Protein AF-A0A6I9WVF5-F1 (afdb_monomer_lite)

Sequence (235 aa):
MEGPARKIARKETPALPKNNDASQSCENTLDSNWTYLTYDILRIIFQYLNVRDLTNAAMVCRSWLEAANNEKSTRGPCCFIQTSIANKAQLLDLNFIRDMRVKPSAGFFFLSRDTPCNIRDLLQPCLPKHCEVIMLFTTGIIMDNREIEQETFYNMVCAFLPQIPNVRIQTFKVAKYNLTLIRQISEELIRTFTDFQTSISCHETSTCFMLLCNYKGYTEAKFLASSLATDLKIR

Radius of gyration: 29.07 Å; chains: 1; bounding box: 55×40×95 Å

Organism: NCBI:txid144034

pLDDT: mean 77.42, std 17.82, range [34.84, 96.62]

Structure (mmCIF, N/CA/C/O backbone):
data_AF-A0A6I9WVF5-F1
#
_entry.id   AF-A0A6I9WVF5-F1
#
loop_
_atom_site.group_PDB
_atom_site.id
_atom_site.type_symbol
_atom_site.label_atom_id
_atom_site.label_alt_id
_atom_site.label_comp_id
_atom_site.label_asym_id
_atom_site.label_entity_id
_atom_site.label_seq_id
_atom_site.pdbx_PDB_ins_code
_atom_site.Cartn_x
_atom_site.Cartn_y
_atom_site.Cartn_z
_atom_site.occupancy
_atom_site.B_iso_or_equiv
_atom_site.auth_seq_id
_atom_site.auth_comp_id
_atom_site.auth_asym_id
_atom_site.auth_atom_id
_atom_site.pdbx_PDB_model_num
ATOM 1 N N . MET A 1 1 ? -31.894 -26.313 -46.596 1.00 40.00 1 MET A N 1
ATOM 2 C CA . MET A 1 1 ? -31.249 -26.720 -47.863 1.00 40.00 1 MET A CA 1
ATOM 3 C C . MET A 1 1 ? -31.172 -25.494 -48.752 1.00 40.00 1 MET A C 1
ATOM 5 O O . MET A 1 1 ? -32.055 -24.662 -48.613 1.00 40.00 1 MET A O 1
ATOM 9 N N . GLU A 1 2 ? -30.140 -25.432 -49.607 1.00 39.00 2 GLU A N 1
ATOM 10 C CA . GLU A 1 2 ? -29.740 -24.306 -50.487 1.00 39.00 2 GLU A CA 1
ATOM 11 C C . GLU A 1 2 ? -29.123 -23.127 -49.710 1.00 39.00 2 GLU A C 1
ATOM 13 O O . GLU A 1 2 ? -29.750 -22.582 -48.818 1.00 39.00 2 GLU A O 1
ATOM 18 N N . GLY A 1 3 ? -27.890 -22.654 -49.899 1.00 38.72 3 GLY A N 1
ATOM 19 C CA . GLY A 1 3 ? -26.792 -22.857 -50.853 1.00 38.72 3 GLY A CA 1
ATOM 20 C C . GLY A 1 3 ? -25.940 -21.559 -50.815 1.00 38.72 3 GLY A C 1
ATOM 21 O O . GLY A 1 3 ? -26.514 -20.493 -50.602 1.00 38.72 3 GLY A O 1
ATOM 22 N N . PRO A 1 4 ? -24.595 -21.578 -50.937 1.00 43.66 4 PRO A N 1
ATOM 23 C CA . PRO A 1 4 ? -23.753 -20.434 -50.559 1.00 43.66 4 PRO A CA 1
ATOM 24 C C . PRO A 1 4 ? -23.560 -19.408 -51.693 1.00 43.66 4 PRO A C 1
ATOM 26 O O . PRO A 1 4 ? -23.274 -19.767 -52.837 1.00 43.66 4 PRO A O 1
ATOM 29 N N . ALA A 1 5 ? -23.620 -18.111 -51.373 1.00 40.03 5 ALA A N 1
ATOM 30 C CA . ALA A 1 5 ? -23.381 -17.028 -52.331 1.00 40.03 5 ALA A CA 1
ATOM 31 C C . ALA A 1 5 ? -21.900 -16.580 -52.371 1.00 40.03 5 ALA A C 1
ATOM 33 O O . ALA A 1 5 ? -21.432 -15.787 -51.563 1.00 40.03 5 ALA A O 1
ATOM 34 N N . ARG A 1 6 ? -21.192 -17.168 -53.343 1.00 43.81 6 ARG A N 1
ATOM 35 C CA . ARG A 1 6 ? -20.112 -16.676 -54.235 1.00 43.81 6 ARG A CA 1
ATOM 36 C C . ARG A 1 6 ? -19.128 -15.573 -53.781 1.00 43.81 6 ARG A C 1
ATOM 38 O O . ARG A 1 6 ? -19.474 -14.416 -53.575 1.00 43.81 6 ARG A O 1
ATOM 45 N N . LYS A 1 7 ? -17.841 -15.946 -53.868 1.00 44.22 7 LYS A N 1
ATOM 46 C CA . LYS A 1 7 ? -16.639 -15.094 -53.933 1.00 44.22 7 LYS A CA 1
ATOM 47 C C . LYS A 1 7 ? -16.682 -14.150 -55.146 1.00 44.22 7 LYS A C 1
ATOM 49 O O . LYS A 1 7 ? -16.927 -14.603 -56.262 1.00 44.22 7 LYS A O 1
ATOM 54 N N . ILE A 1 8 ? -16.351 -12.874 -54.942 1.00 45.66 8 ILE A N 1
ATOM 55 C CA . ILE A 1 8 ? -16.083 -11.918 -56.024 1.00 45.66 8 ILE A CA 1
ATOM 56 C C . ILE A 1 8 ? -14.581 -11.934 -56.314 1.00 45.66 8 ILE A C 1
ATOM 58 O O . ILE A 1 8 ? -13.778 -11.423 -55.538 1.00 45.66 8 ILE A O 1
ATOM 62 N N . ALA A 1 9 ? -14.216 -12.539 -57.443 1.00 39.72 9 ALA A N 1
ATOM 63 C CA . ALA A 1 9 ? -12.923 -12.355 -58.087 1.00 39.72 9 ALA A CA 1
ATOM 64 C C . ALA A 1 9 ? -12.941 -11.022 -58.850 1.00 39.72 9 ALA A C 1
ATOM 66 O O . ALA A 1 9 ? -13.879 -10.757 -59.606 1.00 39.72 9 ALA A O 1
ATOM 67 N N . ARG A 1 10 ? -11.917 -10.180 -58.672 1.00 42.62 10 ARG A N 1
ATOM 68 C CA . ARG A 1 10 ? -11.740 -8.967 -59.477 1.00 42.62 10 ARG A CA 1
ATOM 69 C C .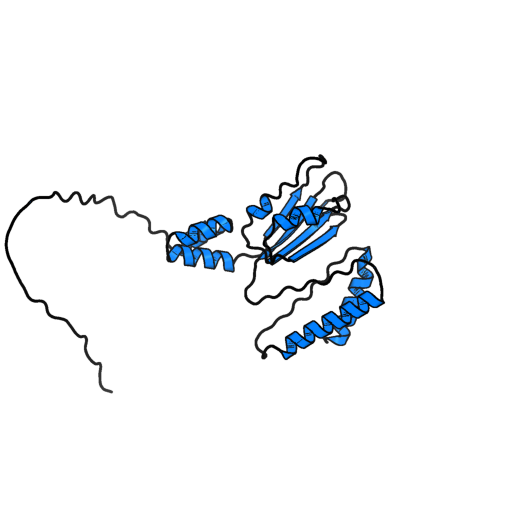 ARG A 1 10 ? -10.621 -9.193 -60.495 1.00 42.62 10 ARG A C 1
ATOM 71 O O . ARG A 1 10 ? -9.501 -9.518 -60.126 1.00 42.62 10 ARG A O 1
ATOM 78 N N . LYS A 1 11 ? -11.024 -9.048 -61.760 1.00 40.72 11 LYS A N 1
ATOM 79 C CA . LYS A 1 11 ? -10.290 -9.130 -63.031 1.00 40.72 11 LYS A CA 1
ATOM 80 C C . LYS A 1 11 ? -8.832 -8.656 -62.996 1.00 40.72 11 LYS A C 1
ATOM 82 O O . LYS A 1 11 ? -8.563 -7.509 -62.652 1.00 40.72 11 LYS A O 1
ATOM 87 N N . GLU A 1 12 ? -7.963 -9.499 -63.546 1.00 38.53 12 GLU A N 1
ATOM 88 C CA . GLU A 1 12 ? -6.751 -9.093 -64.257 1.00 38.53 12 GLU A CA 1
ATOM 89 C C . GLU A 1 12 ? -7.106 -8.364 -65.564 1.00 38.53 12 GLU A C 1
ATOM 91 O O . GLU A 1 12 ? -8.130 -8.637 -66.196 1.00 38.53 12 GLU A O 1
ATOM 96 N N . THR A 1 13 ? -6.238 -7.450 -66.000 1.00 41.47 13 THR A N 1
ATOM 97 C CA . THR A 1 13 ? -6.094 -7.073 -67.417 1.00 41.47 13 THR A CA 1
ATOM 98 C C . THR A 1 13 ? -4.591 -7.001 -67.742 1.00 41.47 13 THR A C 1
ATOM 100 O O . THR A 1 13 ? -3.854 -6.489 -66.896 1.00 41.47 13 THR A O 1
ATOM 103 N N . PRO A 1 14 ? -4.105 -7.512 -68.894 1.00 38.34 14 PRO A N 1
ATOM 104 C CA . PRO A 1 14 ? -2.677 -7.770 -69.125 1.00 38.34 14 PRO A CA 1
ATOM 105 C C . PRO A 1 14 ? -1.946 -6.723 -70.001 1.00 38.34 14 PRO A C 1
ATOM 107 O O . PRO A 1 14 ? -2.537 -6.180 -70.928 1.00 38.34 14 PRO A O 1
ATOM 110 N N . ALA A 1 15 ? -0.629 -6.601 -69.733 1.00 35.75 15 ALA A N 1
ATOM 111 C CA . ALA A 1 15 ? 0.540 -6.410 -70.635 1.00 35.75 15 ALA A CA 1
ATOM 112 C C . ALA A 1 15 ? 0.685 -5.106 -71.480 1.00 35.75 15 ALA A C 1
ATOM 114 O O . ALA A 1 15 ? -0.131 -4.853 -72.355 1.00 35.75 15 ALA A O 1
ATOM 115 N N . LEU A 1 16 ? 1.676 -4.215 -71.218 1.00 38.88 16 LEU A N 1
ATOM 116 C CA . LEU A 1 16 ? 3.145 -4.180 -71.567 1.00 38.88 16 LEU A CA 1
ATOM 117 C C . LEU A 1 16 ? 3.410 -3.282 -72.826 1.00 38.88 16 LEU A C 1
ATOM 119 O O . LEU A 1 16 ? 2.448 -3.097 -73.566 1.00 38.88 16 LEU A O 1
ATOM 123 N N . PRO A 1 17 ? 4.637 -2.785 -73.191 1.00 51.00 17 PRO A N 1
ATOM 124 C CA . PRO A 1 17 ? 5.974 -2.882 -72.549 1.00 51.00 17 PRO A CA 1
ATOM 125 C C . PRO A 1 17 ? 6.989 -1.687 -72.714 1.00 51.00 17 PRO A C 1
ATOM 127 O O . PRO A 1 17 ? 6.732 -0.737 -73.446 1.00 51.00 17 PRO A O 1
ATOM 130 N N . LYS A 1 18 ? 8.216 -1.900 -72.167 1.00 34.84 18 LYS A N 1
ATOM 131 C CA . LYS A 1 18 ? 9.572 -1.326 -72.475 1.00 34.84 18 LYS A CA 1
ATOM 132 C C . LYS A 1 18 ? 9.951 0.011 -71.798 1.00 34.84 18 LYS A C 1
ATOM 134 O O . LYS A 1 18 ? 9.151 0.927 -71.792 1.00 34.84 18 LYS A O 1
ATOM 139 N N . ASN A 1 19 ? 11.160 0.247 -71.269 1.00 35.12 19 ASN A N 1
ATOM 140 C CA . ASN A 1 19 ? 12.443 -0.476 -71.231 1.00 35.12 19 ASN A CA 1
ATOM 141 C C . ASN A 1 19 ? 13.362 0.162 -70.156 1.00 35.12 19 ASN A C 1
ATOM 143 O O . ASN A 1 19 ? 13.236 1.353 -69.901 1.00 35.12 19 ASN A O 1
ATOM 147 N N . ASN A 1 20 ? 14.310 -0.642 -69.657 1.00 35.00 20 ASN A N 1
ATOM 148 C CA . ASN A 1 20 ? 15.662 -0.320 -69.161 1.00 35.00 20 ASN A CA 1
ATOM 149 C C . ASN A 1 20 ? 15.857 0.825 -68.147 1.00 35.00 20 ASN A C 1
ATOM 151 O O . ASN A 1 20 ? 15.830 1.991 -68.510 1.00 35.00 20 ASN A O 1
ATOM 155 N N . ASP A 1 21 ? 16.258 0.488 -66.920 1.00 35.75 21 ASP A N 1
ATOM 156 C CA . ASP A 1 21 ? 17.687 0.549 -66.589 1.00 35.75 21 ASP A CA 1
ATOM 157 C C . ASP A 1 21 ? 18.002 -0.139 -65.259 1.00 35.75 21 ASP A C 1
ATOM 159 O O . ASP A 1 21 ? 17.192 -0.218 -64.336 1.00 35.75 21 ASP A O 1
ATOM 163 N N . ALA A 1 22 ? 19.200 -0.710 -65.224 1.00 48.84 22 ALA A N 1
ATOM 164 C CA . ALA A 1 22 ? 19.747 -1.493 -64.139 1.00 48.84 22 ALA A CA 1
ATOM 165 C C . ALA A 1 22 ? 19.856 -0.684 -62.838 1.00 48.84 22 ALA A C 1
ATOM 167 O O . ALA A 1 22 ? 20.590 0.297 -62.755 1.00 48.84 22 ALA A O 1
ATOM 168 N N . SER A 1 23 ? 19.217 -1.174 -61.778 1.00 41.38 23 SER A N 1
ATOM 169 C CA . SER A 1 23 ? 19.684 -0.933 -60.417 1.00 41.38 23 SER A CA 1
ATOM 170 C C . SER A 1 23 ? 19.599 -2.238 -59.640 1.00 41.38 23 SER A C 1
ATOM 172 O O . SER A 1 23 ? 18.560 -2.651 -59.138 1.00 41.38 23 SER A O 1
ATOM 174 N N . GLN A 1 24 ? 20.726 -2.936 -59.720 1.00 42.12 24 GLN A N 1
ATOM 175 C CA . GLN A 1 24 ? 21.286 -3.895 -58.782 1.00 42.12 24 GLN A CA 1
ATOM 176 C C . GLN A 1 24 ? 20.414 -4.163 -57.544 1.00 42.12 24 GLN A C 1
ATOM 178 O O . GLN A 1 24 ? 20.443 -3.439 -56.550 1.00 42.12 24 GLN A O 1
ATOM 183 N N . SER A 1 25 ? 19.668 -5.262 -57.614 1.00 42.72 25 SER A N 1
ATOM 184 C CA . SER A 1 25 ? 19.105 -5.946 -56.461 1.00 42.72 25 SER A CA 1
ATOM 185 C C . SER A 1 25 ? 20.249 -6.416 -55.561 1.00 42.72 25 SER A C 1
ATOM 187 O O . SER A 1 25 ? 20.762 -7.524 -55.707 1.00 42.72 25 SER A O 1
ATOM 189 N N . CYS A 1 26 ? 20.645 -5.578 -54.612 1.00 44.81 26 CYS A N 1
ATOM 190 C CA . CYS A 1 26 ? 21.251 -6.049 -53.374 1.00 44.81 26 CYS A CA 1
ATOM 191 C C . CYS A 1 26 ? 20.115 -6.287 -52.377 1.00 44.81 26 CYS A C 1
ATOM 193 O O . CYS A 1 26 ? 20.031 -5.647 -51.329 1.00 44.81 26 CYS A O 1
ATOM 195 N N . GLU A 1 27 ? 19.199 -7.188 -52.739 1.00 44.16 27 GLU A N 1
ATOM 196 C CA . GLU A 1 27 ? 18.369 -7.870 -51.757 1.00 44.16 27 GLU A CA 1
ATOM 197 C C . GLU A 1 27 ? 19.343 -8.766 -50.994 1.00 44.16 27 GLU A C 1
ATOM 199 O O . GLU A 1 27 ? 19.656 -9.885 -51.392 1.00 44.16 27 GLU A O 1
ATOM 204 N N . ASN A 1 28 ? 19.941 -8.200 -49.946 1.00 46.91 28 ASN A N 1
ATOM 205 C CA . ASN A 1 28 ? 20.648 -8.982 -48.958 1.00 46.91 28 ASN A CA 1
ATOM 206 C C . ASN A 1 28 ? 19.609 -9.934 -48.367 1.00 46.91 28 ASN A C 1
ATOM 208 O O . ASN A 1 28 ? 18.870 -9.572 -47.452 1.00 46.91 28 ASN A O 1
ATOM 212 N N . THR A 1 29 ? 19.569 -11.156 -48.892 1.00 45.03 29 THR A N 1
ATOM 213 C CA . THR A 1 29 ? 19.161 -12.369 -48.187 1.00 45.03 29 THR A CA 1
ATOM 214 C C . THR A 1 29 ? 20.090 -12.547 -46.987 1.00 45.03 29 THR A C 1
ATOM 216 O O . THR A 1 29 ? 20.920 -13.448 -46.938 1.00 45.03 29 THR A O 1
ATOM 219 N N . LEU A 1 30 ? 20.003 -11.621 -46.033 1.00 49.03 30 LEU A N 1
ATOM 220 C CA . LEU A 1 30 ? 20.393 -11.857 -44.661 1.00 49.03 30 LEU A CA 1
ATOM 221 C C . LEU A 1 30 ? 19.308 -12.769 -44.118 1.00 49.03 30 LEU A C 1
ATOM 223 O O . LEU A 1 30 ? 18.202 -12.325 -43.814 1.00 49.03 30 LEU A O 1
ATOM 227 N N . ASP A 1 31 ? 19.630 -14.056 -44.150 1.00 47.50 31 ASP A N 1
ATOM 228 C CA . ASP A 1 31 ? 19.107 -15.114 -43.304 1.00 47.50 31 ASP A CA 1
ATOM 229 C C . ASP A 1 31 ? 17.920 -14.686 -42.444 1.00 47.50 31 ASP A C 1
ATOM 231 O O . ASP A 1 31 ? 18.053 -14.019 -41.415 1.00 47.50 31 ASP A O 1
ATOM 235 N N . SER A 1 32 ? 16.743 -15.139 -42.865 1.00 48.34 32 SER A N 1
ATOM 236 C CA . SER A 1 32 ? 15.450 -15.013 -42.192 1.00 48.34 32 SER A CA 1
ATOM 237 C C . SER A 1 32 ? 15.380 -15.780 -40.857 1.00 48.34 32 SER A C 1
ATOM 239 O O . SER A 1 32 ? 14.330 -16.279 -40.471 1.00 48.34 32 SER A O 1
ATOM 241 N N . ASN A 1 33 ? 16.493 -15.838 -40.125 1.00 50.75 33 ASN A N 1
ATOM 242 C CA . ASN A 1 33 ? 16.617 -16.267 -38.738 1.00 50.75 33 ASN A CA 1
ATOM 243 C C . ASN A 1 33 ? 16.402 -15.095 -37.766 1.00 50.75 33 ASN A C 1
ATOM 245 O O . ASN A 1 33 ? 16.878 -15.126 -36.628 1.00 50.75 33 ASN A O 1
ATOM 249 N N . TRP A 1 34 ? 15.672 -14.049 -38.177 1.00 52.91 34 TRP A N 1
ATOM 250 C CA . TRP A 1 34 ? 15.159 -13.083 -37.214 1.00 52.91 34 TRP A CA 1
ATOM 251 C C . TRP A 1 34 ? 14.058 -13.771 -36.420 1.00 52.91 34 TRP A C 1
ATOM 253 O O . TRP A 1 34 ? 12.897 -13.824 -36.816 1.00 52.91 34 TRP A O 1
ATOM 263 N N . THR A 1 35 ? 14.488 -14.389 -35.326 1.00 61.03 35 THR A N 1
ATOM 264 C CA . THR A 1 35 ? 13.660 -15.084 -34.350 1.00 61.03 35 THR A CA 1
ATOM 265 C C . THR A 1 35 ? 12.548 -14.127 -33.933 1.00 61.03 35 THR A C 1
ATOM 267 O O . THR A 1 35 ? 12.779 -13.199 -33.157 1.00 61.03 35 THR A O 1
ATOM 270 N N . TYR A 1 36 ? 11.353 -14.287 -34.508 1.00 73.25 36 TYR A N 1
ATOM 271 C CA . TYR A 1 36 ? 10.197 -13.494 -34.119 1.00 73.25 36 TYR A CA 1
ATOM 272 C C . TYR A 1 36 ? 9.956 -13.754 -32.639 1.00 73.25 36 TYR A C 1
ATOM 274 O O . TYR A 1 36 ? 9.655 -14.877 -32.231 1.00 73.25 36 TYR A O 1
ATOM 282 N N . LEU A 1 37 ? 10.133 -12.717 -31.826 1.00 84.88 37 LEU A N 1
ATOM 283 C CA . LEU A 1 37 ? 9.871 -12.801 -30.403 1.00 84.88 37 LEU A CA 1
ATOM 284 C C . LEU A 1 37 ? 8.361 -12.981 -30.233 1.00 84.88 37 LEU A C 1
ATOM 286 O O . LEU A 1 37 ? 7.585 -12.052 -30.470 1.00 84.88 37 LEU A O 1
ATOM 290 N N . THR A 1 38 ? 7.937 -14.198 -29.905 1.00 90.31 38 THR A N 1
ATOM 291 C CA . THR A 1 38 ? 6.516 -14.494 -29.735 1.00 90.31 38 THR A CA 1
ATOM 292 C C . THR A 1 38 ? 5.967 -13.751 -28.520 1.00 90.31 38 THR A C 1
ATOM 294 O O . THR A 1 38 ? 6.703 -13.343 -27.616 1.00 90.31 38 THR A O 1
ATOM 297 N N . TYR A 1 39 ? 4.646 -13.583 -28.489 1.00 91.94 39 TYR A N 1
ATOM 298 C CA . TYR A 1 39 ? 3.948 -12.951 -27.371 1.00 91.94 39 TYR A CA 1
ATOM 299 C C . TYR A 1 39 ? 4.285 -13.606 -26.018 1.00 91.94 39 TYR A C 1
ATOM 301 O O . TYR A 1 39 ? 4.481 -12.912 -25.023 1.00 91.94 39 TYR A O 1
ATOM 309 N N . ASP A 1 40 ? 4.436 -14.931 -25.986 1.00 90.00 40 ASP A N 1
ATOM 310 C CA . ASP A 1 40 ? 4.773 -15.662 -24.762 1.00 90.00 40 ASP A CA 1
ATOM 311 C C . ASP A 1 40 ? 6.192 -15.355 -24.274 1.00 90.00 40 ASP A C 1
ATOM 313 O O . ASP A 1 40 ? 6.404 -15.125 -23.082 1.00 90.00 40 ASP A O 1
ATOM 317 N N . ILE A 1 41 ? 7.160 -15.263 -25.193 1.00 92.50 41 ILE A N 1
ATOM 318 C CA . ILE A 1 41 ? 8.534 -14.880 -24.849 1.00 92.50 41 ILE A CA 1
ATOM 319 C C . ILE A 1 41 ? 8.577 -13.429 -24.358 1.00 92.50 41 ILE A C 1
ATOM 321 O O . ILE A 1 41 ? 9.263 -13.133 -23.378 1.00 92.50 41 ILE A O 1
ATOM 325 N N . LEU A 1 42 ? 7.797 -12.533 -24.974 1.00 94.00 42 LEU A N 1
ATOM 326 C CA . LEU A 1 42 ? 7.644 -11.158 -24.497 1.00 94.00 42 LEU A CA 1
ATOM 327 C C . LEU A 1 42 ? 7.141 -11.113 -23.057 1.00 94.00 42 LEU A C 1
ATOM 329 O O . LEU A 1 42 ? 7.721 -10.401 -22.242 1.00 94.00 42 LEU A O 1
ATOM 333 N N . ARG A 1 43 ? 6.110 -11.896 -22.718 1.00 91.56 43 ARG A N 1
ATOM 334 C CA . ARG A 1 43 ? 5.593 -11.959 -21.344 1.00 91.56 43 ARG A CA 1
ATOM 335 C C . ARG A 1 43 ? 6.648 -12.439 -20.354 1.00 91.56 43 ARG A C 1
ATOM 337 O O . ARG A 1 43 ? 6.790 -11.824 -19.303 1.00 91.56 43 ARG A O 1
ATOM 344 N N . ILE A 1 44 ? 7.421 -13.471 -20.698 1.00 92.44 44 ILE A N 1
ATOM 345 C CA . ILE A 1 44 ? 8.508 -13.974 -19.842 1.00 92.44 44 ILE A CA 1
ATOM 346 C C . ILE A 1 44 ? 9.557 -12.883 -19.602 1.00 92.44 44 ILE A C 1
ATOM 348 O O . ILE A 1 44 ? 9.938 -12.639 -18.463 1.00 92.44 44 ILE A O 1
ATOM 352 N N . ILE A 1 45 ? 9.992 -12.177 -20.649 1.00 94.56 45 ILE A N 1
ATOM 353 C CA . ILE A 1 45 ? 10.967 -11.083 -20.512 1.00 94.56 45 ILE A CA 1
ATOM 354 C C . ILE A 1 45 ? 10.382 -9.946 -19.665 1.00 94.56 45 ILE A C 1
ATOM 356 O O . ILE A 1 45 ? 11.046 -9.405 -18.777 1.00 94.56 45 ILE A O 1
ATOM 360 N N . PHE A 1 46 ? 9.121 -9.594 -19.906 1.00 95.56 46 PHE A N 1
ATOM 361 C CA . PHE A 1 46 ? 8.452 -8.478 -19.250 1.00 95.56 46 PHE A CA 1
ATOM 362 C C . PHE A 1 46 ? 8.261 -8.691 -17.745 1.00 95.56 46 PHE A C 1
ATOM 364 O O . PHE A 1 46 ? 8.284 -7.703 -17.012 1.00 95.56 46 PHE A O 1
ATOM 371 N N . GLN A 1 47 ? 8.205 -9.932 -17.250 1.00 92.00 47 GLN A N 1
ATOM 372 C CA . GLN A 1 47 ? 8.186 -10.243 -15.808 1.00 92.00 47 GLN A CA 1
ATOM 373 C C . GLN A 1 47 ? 9.378 -9.663 -15.028 1.00 92.00 47 GLN A C 1
ATOM 375 O O . GLN A 1 47 ? 9.264 -9.377 -13.830 1.00 92.00 47 GLN A O 1
ATOM 380 N N . TYR A 1 48 ? 10.511 -9.440 -15.698 1.00 92.06 48 TYR A N 1
ATOM 381 C CA . TYR A 1 48 ? 11.731 -8.919 -15.079 1.00 92.06 48 TYR A CA 1
ATOM 382 C C . TYR A 1 48 ? 11.842 -7.390 -15.121 1.00 92.06 48 TYR A C 1
ATOM 384 O O . TYR A 1 48 ? 12.661 -6.821 -14.402 1.00 92.06 48 TYR A O 1
ATOM 392 N N . LEU A 1 49 ? 11.007 -6.712 -15.912 1.00 93.12 49 LEU A N 1
ATOM 393 C CA . LEU A 1 49 ? 11.055 -5.259 -16.090 1.00 93.12 49 LEU A CA 1
ATOM 394 C C . LEU A 1 49 ? 10.310 -4.520 -14.971 1.00 93.12 49 LEU A C 1
ATOM 396 O O . LEU A 1 49 ? 9.276 -4.984 -14.491 1.00 93.12 49 LEU A O 1
ATOM 400 N N . ASN A 1 50 ? 10.774 -3.335 -14.569 1.00 91.81 50 ASN A N 1
ATOM 401 C CA . ASN A 1 50 ? 10.011 -2.459 -13.667 1.00 91.81 50 ASN A CA 1
ATOM 402 C C . ASN A 1 50 ? 8.851 -1.754 -14.418 1.00 91.81 50 ASN A C 1
ATOM 404 O O . ASN A 1 50 ? 8.703 -1.885 -15.635 1.00 91.81 50 ASN A O 1
ATOM 408 N N . VAL A 1 51 ? 7.992 -1.004 -13.714 1.00 89.31 51 VAL A N 1
ATOM 409 C CA . VAL A 1 51 ? 6.842 -0.317 -14.355 1.00 89.31 51 VAL A CA 1
ATOM 410 C C . VAL A 1 51 ? 7.269 0.683 -15.425 1.00 89.31 51 VAL A C 1
ATOM 412 O O . VAL A 1 51 ? 6.568 0.853 -16.429 1.00 89.31 51 VAL A O 1
ATOM 415 N N . ARG A 1 52 ? 8.384 1.378 -15.201 1.00 90.50 52 ARG A N 1
ATOM 416 C CA . ARG A 1 52 ? 8.895 2.409 -16.107 1.00 90.50 52 ARG A CA 1
ATOM 417 C C . ARG A 1 52 ? 9.335 1.774 -17.417 1.00 90.50 52 ARG A C 1
ATOM 419 O O . ARG A 1 52 ? 8.868 2.185 -18.475 1.00 90.50 52 ARG A O 1
ATOM 426 N N . ASP A 1 53 ? 10.112 0.705 -17.324 1.00 94.75 53 ASP A N 1
ATOM 427 C CA . ASP A 1 53 ? 10.607 -0.047 -18.470 1.00 94.75 53 ASP A CA 1
ATOM 428 C C . ASP A 1 53 ? 9.465 -0.712 -19.236 1.00 94.75 53 ASP A C 1
ATOM 430 O O . ASP A 1 53 ? 9.429 -0.625 -20.458 1.00 94.75 53 ASP A O 1
ATOM 434 N N . LEU A 1 54 ? 8.454 -1.261 -18.550 1.00 94.25 54 LEU A N 1
ATOM 435 C CA . LEU A 1 54 ? 7.244 -1.755 -19.220 1.00 94.25 54 LEU A CA 1
ATOM 436 C C . LEU A 1 54 ? 6.464 -0.650 -19.933 1.00 94.25 54 LEU A C 1
ATOM 438 O O . LEU A 1 54 ? 5.836 -0.889 -20.961 1.00 94.25 54 LEU A O 1
ATOM 442 N N . THR A 1 55 ? 6.449 0.561 -19.380 1.00 92.56 55 THR A N 1
ATOM 443 C CA . THR A 1 55 ? 5.796 1.708 -20.024 1.00 92.56 55 THR A CA 1
ATOM 444 C C . THR A 1 55 ? 6.551 2.137 -21.273 1.00 92.56 55 THR A C 1
ATOM 446 O O . THR A 1 55 ? 5.914 2.437 -22.276 1.00 92.56 55 THR A O 1
ATOM 449 N N . ASN A 1 56 ? 7.881 2.066 -21.252 1.00 95.62 56 ASN A N 1
ATOM 450 C CA . ASN A 1 56 ? 8.704 2.300 -22.434 1.00 95.62 56 ASN A CA 1
ATOM 451 C C . ASN A 1 56 ? 8.526 1.195 -23.482 1.00 95.62 56 ASN A C 1
ATOM 453 O O . ASN A 1 56 ? 8.303 1.490 -24.653 1.00 95.62 56 ASN A O 1
ATOM 457 N N . ALA A 1 57 ? 8.536 -0.071 -23.060 1.00 95.44 57 ALA A N 1
ATOM 458 C CA . ALA A 1 57 ? 8.324 -1.224 -23.929 1.00 95.44 57 ALA A CA 1
ATOM 459 C C . ALA A 1 57 ? 6.963 -1.154 -24.644 1.00 95.44 57 ALA A C 1
ATOM 461 O O . ALA A 1 57 ? 6.861 -1.432 -25.838 1.00 95.44 57 ALA A O 1
ATOM 462 N N . ALA A 1 58 ? 5.927 -0.697 -23.940 1.00 95.56 58 ALA A N 1
ATOM 463 C CA . ALA A 1 58 ? 4.590 -0.519 -24.492 1.00 95.56 58 ALA A CA 1
ATOM 464 C C . ALA A 1 58 ? 4.516 0.481 -25.666 1.00 95.56 58 ALA A C 1
ATOM 466 O O . ALA A 1 58 ? 3.555 0.440 -26.429 1.00 95.56 58 ALA A O 1
ATOM 467 N N . MET A 1 59 ? 5.506 1.365 -25.833 1.00 96.62 59 MET A N 1
ATOM 468 C CA . MET A 1 59 ? 5.544 2.342 -26.928 1.00 96.62 59 MET A CA 1
ATOM 469 C C . MET A 1 59 ? 6.165 1.795 -28.223 1.00 96.62 59 MET A C 1
ATOM 471 O O . MET A 1 59 ? 6.110 2.472 -29.244 1.00 96.62 59 MET A O 1
ATOM 475 N N . VAL A 1 60 ? 6.750 0.591 -28.207 1.00 95.06 60 VAL A N 1
ATOM 476 C CA . VAL A 1 60 ? 7.500 0.043 -29.352 1.00 95.06 60 VAL A CA 1
ATOM 477 C C . VAL A 1 60 ? 6.573 -0.380 -30.494 1.00 95.06 60 VAL A C 1
ATOM 479 O O . VAL A 1 60 ? 6.733 0.061 -31.629 1.00 95.06 60 VAL A O 1
ATOM 482 N N . CYS A 1 61 ? 5.605 -1.256 -30.219 1.00 93.38 61 CYS A N 1
ATOM 483 C CA . CYS A 1 61 ? 4.623 -1.716 -31.201 1.00 93.38 61 CYS A CA 1
ATOM 484 C C . CYS A 1 61 ? 3.372 -2.280 -30.509 1.00 93.38 61 CYS A C 1
ATOM 486 O O . CYS A 1 61 ? 3.353 -2.478 -29.293 1.00 93.38 61 CYS A O 1
ATOM 488 N N . ARG A 1 62 ? 2.328 -2.602 -31.286 1.00 94.00 62 ARG A N 1
ATOM 489 C CA . ARG A 1 62 ? 1.053 -3.122 -30.756 1.00 94.00 62 ARG A CA 1
ATOM 490 C C . ARG A 1 62 ? 1.214 -4.404 -29.929 1.00 94.00 62 ARG A C 1
ATOM 492 O O . ARG A 1 62 ? 0.600 -4.513 -28.874 1.00 94.00 62 ARG A O 1
ATOM 499 N N . SER A 1 63 ? 2.049 -5.346 -30.375 1.00 92.56 63 SER A N 1
ATOM 500 C CA . SER A 1 63 ? 2.269 -6.606 -29.647 1.00 92.56 63 SER A CA 1
ATOM 501 C C . SER A 1 63 ? 2.953 -6.379 -28.296 1.00 92.56 63 SER A C 1
ATOM 503 O O . SER A 1 63 ? 2.631 -7.054 -27.322 1.00 92.56 63 SER A O 1
ATOM 505 N N . TRP A 1 64 ? 3.890 -5.430 -28.222 1.00 96.25 64 TRP A N 1
ATOM 506 C CA . TRP A 1 64 ? 4.576 -5.084 -26.976 1.00 96.25 64 TRP A CA 1
ATOM 507 C C . TRP A 1 64 ? 3.661 -4.303 -26.036 1.00 96.25 64 TRP A C 1
ATOM 509 O O . TRP A 1 64 ? 3.670 -4.550 -24.835 1.00 96.25 64 TRP A O 1
ATOM 519 N N . LEU A 1 65 ? 2.828 -3.407 -26.572 1.00 95.81 65 LEU A N 1
ATOM 520 C CA . LEU A 1 65 ? 1.791 -2.713 -25.808 1.00 95.81 65 LEU A CA 1
ATOM 521 C C . LEU A 1 65 ? 0.861 -3.705 -25.104 1.00 95.81 65 LEU A C 1
ATOM 523 O O . LEU A 1 65 ? 0.609 -3.576 -23.906 1.00 95.81 65 LEU A O 1
ATOM 527 N N . GLU A 1 66 ? 0.374 -4.703 -25.839 1.00 94.81 66 GLU A N 1
ATOM 528 C CA . GLU A 1 66 ? -0.516 -5.729 -25.304 1.00 94.81 66 GLU A CA 1
ATOM 529 C C . GLU A 1 66 ? 0.174 -6.570 -24.224 1.00 94.81 66 GLU A C 1
ATOM 531 O O . GLU A 1 66 ? -0.342 -6.674 -23.110 1.00 94.81 66 GLU A O 1
ATOM 536 N N . ALA A 1 67 ? 1.381 -7.076 -24.501 1.00 95.25 67 ALA A N 1
ATOM 537 C CA . ALA A 1 67 ? 2.139 -7.880 -23.544 1.00 95.25 67 ALA A CA 1
ATOM 538 C C . ALA A 1 67 ? 2.497 -7.089 -22.273 1.00 95.25 67 ALA A C 1
ATOM 540 O O . ALA A 1 67 ? 2.378 -7.608 -21.163 1.00 95.25 67 ALA A O 1
ATOM 541 N N . ALA A 1 68 ? 2.892 -5.819 -22.408 1.00 94.81 68 ALA A N 1
ATOM 542 C CA . ALA A 1 68 ? 3.256 -4.965 -21.279 1.00 94.81 68 ALA A CA 1
ATOM 543 C C . ALA A 1 68 ? 2.043 -4.625 -20.409 1.00 94.81 68 ALA A C 1
ATOM 545 O O . ALA A 1 68 ? 2.151 -4.605 -19.183 1.00 94.81 68 ALA A O 1
ATOM 546 N N . ASN A 1 69 ? 0.885 -4.361 -21.018 1.00 92.62 69 ASN A N 1
ATOM 547 C CA . ASN A 1 69 ? -0.348 -4.107 -20.276 1.00 92.62 69 ASN A CA 1
ATOM 548 C C . ASN A 1 69 ? -0.857 -5.367 -19.576 1.00 92.62 69 ASN A C 1
ATOM 550 O O . ASN A 1 69 ? -1.291 -5.280 -18.427 1.00 92.62 69 ASN A O 1
ATOM 554 N N . ASN A 1 70 ? -0.752 -6.527 -20.231 1.00 92.00 70 ASN A N 1
ATOM 555 C CA . ASN A 1 70 ? -1.070 -7.805 -19.612 1.00 92.00 70 ASN A CA 1
ATOM 556 C C . ASN A 1 70 ? -0.205 -8.026 -18.365 1.00 92.00 70 ASN A C 1
ATOM 558 O O . ASN A 1 70 ? -0.749 -8.181 -17.276 1.00 92.00 70 ASN A O 1
ATOM 562 N N . GLU A 1 71 ? 1.117 -7.898 -18.499 1.00 92.50 71 GLU A N 1
ATOM 563 C CA . GLU A 1 71 ? 2.052 -8.043 -17.382 1.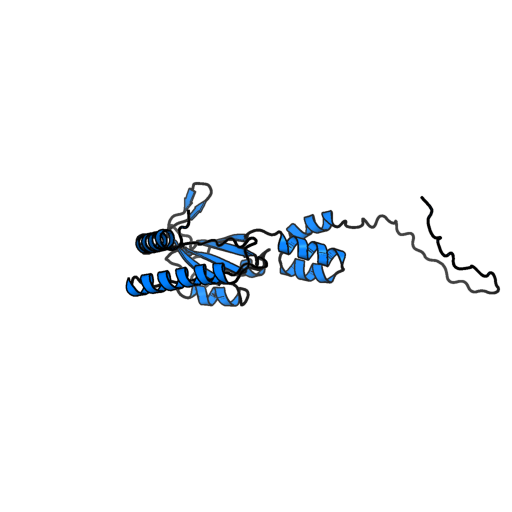00 92.50 71 GLU A CA 1
ATOM 564 C C . GLU A 1 71 ? 1.747 -7.059 -16.240 1.00 92.50 71 GLU A C 1
ATOM 566 O O . GLU A 1 71 ? 1.677 -7.455 -15.078 1.00 92.50 71 GLU A O 1
ATOM 571 N N . LYS A 1 72 ? 1.481 -5.780 -16.545 1.00 89.69 72 LYS A N 1
ATOM 572 C CA . LYS A 1 72 ? 1.077 -4.786 -15.531 1.00 89.69 72 LYS A CA 1
ATOM 573 C C . LYS A 1 72 ? -0.178 -5.208 -14.762 1.00 89.69 72 LYS A C 1
ATOM 575 O O . LYS A 1 72 ? -0.255 -4.944 -13.566 1.00 89.69 72 LYS A O 1
ATOM 580 N N . SER A 1 73 ? -1.147 -5.825 -15.441 1.00 86.25 73 SER A N 1
ATOM 581 C CA . SER A 1 73 ? -2.427 -6.236 -14.853 1.00 86.25 73 SER A CA 1
ATOM 582 C C . SER A 1 73 ? -2.353 -7.527 -14.034 1.00 86.25 73 SER A C 1
ATOM 584 O O . SER A 1 73 ? -3.185 -7.731 -13.156 1.00 86.25 73 SER A O 1
ATOM 586 N N . THR A 1 74 ? -1.361 -8.385 -14.294 1.00 88.75 74 THR A N 1
ATOM 587 C CA . THR A 1 74 ? -1.217 -9.689 -13.628 1.00 88.75 74 THR A CA 1
ATOM 588 C C . THR A 1 74 ? -0.253 -9.677 -12.446 1.00 88.75 74 THR A C 1
ATOM 590 O O . THR A 1 74 ? -0.134 -10.681 -11.746 1.00 88.75 74 THR A O 1
ATOM 593 N N . ARG A 1 75 ? 0.459 -8.570 -12.205 1.00 89.06 75 ARG A N 1
ATOM 594 C CA . ARG A 1 75 ? 1.396 -8.469 -11.081 1.00 89.06 75 ARG A CA 1
ATOM 595 C C . ARG A 1 75 ? 0.672 -8.446 -9.741 1.00 89.06 75 ARG A C 1
ATOM 597 O O . ARG A 1 75 ? -0.267 -7.682 -9.544 1.00 89.06 75 ARG A O 1
ATOM 604 N N . GLY A 1 76 ? 1.167 -9.259 -8.811 1.00 88.88 76 GLY A N 1
ATOM 605 C CA . GLY A 1 76 ? 0.736 -9.262 -7.418 1.00 88.88 76 GLY A CA 1
ATOM 606 C C . GLY A 1 76 ? 1.381 -8.150 -6.580 1.00 88.88 76 GLY A C 1
ATOM 607 O O . GLY A 1 76 ? 2.099 -7.300 -7.112 1.00 88.88 76 GLY A O 1
ATOM 608 N N . PRO A 1 77 ? 1.142 -8.152 -5.259 1.00 90.81 77 PRO A N 1
ATOM 609 C CA . PRO A 1 77 ? 1.772 -7.224 -4.326 1.00 90.81 77 PRO A CA 1
ATOM 610 C C . PRO A 1 77 ? 3.300 -7.304 -4.362 1.00 90.81 77 PRO A C 1
ATOM 612 O O . PRO A 1 77 ? 3.876 -8.374 -4.554 1.00 90.81 77 PRO A O 1
ATOM 615 N N . CYS A 1 78 ? 3.954 -6.167 -4.137 1.00 91.19 78 CYS A N 1
ATOM 616 C CA . CYS A 1 78 ? 5.409 -6.080 -4.083 1.00 91.19 78 CYS A CA 1
ATOM 617 C C . CYS A 1 78 ? 5.858 -5.829 -2.642 1.00 91.19 78 CYS A C 1
ATOM 619 O O . CYS A 1 78 ? 5.477 -4.814 -2.059 1.00 91.19 78 CYS A O 1
ATOM 621 N N . CYS A 1 79 ? 6.656 -6.734 -2.075 1.00 89.62 79 CYS A N 1
ATOM 622 C CA . CYS A 1 79 ? 7.115 -6.655 -0.688 1.00 89.62 79 CYS A CA 1
ATOM 623 C C . CYS A 1 79 ? 8.633 -6.490 -0.633 1.00 89.62 79 CYS A C 1
ATOM 625 O O . CYS A 1 79 ? 9.355 -7.183 -1.346 1.00 89.62 79 CYS A O 1
ATOM 627 N N . PHE A 1 80 ? 9.110 -5.594 0.226 1.00 86.94 80 PHE A N 1
ATOM 628 C CA . PHE A 1 80 ? 10.533 -5.324 0.401 1.00 86.94 80 PHE A CA 1
ATOM 629 C C . PHE A 1 80 ? 10.864 -5.074 1.859 1.00 86.94 80 PHE A C 1
ATOM 631 O O . PHE A 1 80 ? 10.030 -4.605 2.634 1.00 86.94 80 PHE A O 1
ATOM 638 N N . ILE A 1 81 ? 12.118 -5.332 2.202 1.00 85.25 81 ILE A N 1
ATOM 639 C CA . ILE A 1 81 ? 12.680 -4.987 3.498 1.00 85.25 81 ILE A CA 1
ATOM 640 C C . ILE A 1 81 ? 13.833 -4.046 3.225 1.00 85.25 81 ILE A C 1
ATOM 642 O O . ILE A 1 81 ? 14.816 -4.421 2.592 1.00 85.25 81 ILE A O 1
ATOM 646 N N . GLN A 1 82 ? 13.665 -2.806 3.662 1.00 80.00 82 GLN A N 1
ATOM 647 C CA . GLN A 1 82 ? 14.670 -1.774 3.540 1.00 80.00 82 GLN A CA 1
ATOM 648 C C . GLN A 1 82 ? 15.342 -1.593 4.890 1.00 80.00 82 GLN A C 1
ATOM 650 O O . GLN A 1 82 ? 14.712 -1.178 5.863 1.00 80.00 82 GLN A O 1
ATOM 655 N N . THR A 1 83 ? 16.640 -1.851 4.946 1.00 74.69 83 THR A N 1
ATOM 656 C CA . THR A 1 83 ? 17.444 -1.481 6.107 1.00 74.69 83 THR A CA 1
ATOM 657 C C . THR A 1 83 ? 17.774 0.001 6.004 1.00 74.69 83 THR A C 1
ATOM 659 O O . THR A 1 83 ? 18.449 0.440 5.072 1.00 74.69 83 THR A O 1
ATOM 662 N N . SER A 1 84 ? 17.273 0.799 6.943 1.00 64.06 84 SER A N 1
ATOM 663 C CA . SER A 1 84 ? 17.747 2.165 7.121 1.00 64.06 84 SER A CA 1
ATOM 664 C C . SER A 1 84 ? 19.087 2.105 7.845 1.00 64.06 84 SER A C 1
ATOM 666 O O . SER A 1 84 ? 19.215 1.534 8.929 1.00 64.06 84 SER A O 1
ATOM 668 N N . ILE A 1 85 ? 20.115 2.668 7.219 1.00 57.56 85 ILE A N 1
ATOM 669 C CA . ILE A 1 85 ? 21.453 2.721 7.799 1.00 57.56 85 ILE A CA 1
ATOM 670 C C . ILE A 1 85 ? 21.410 3.722 8.960 1.00 57.56 85 ILE A C 1
ATOM 672 O O . ILE A 1 85 ? 20.931 4.843 8.811 1.00 57.56 85 ILE A O 1
ATOM 676 N N . ALA A 1 86 ? 21.908 3.314 10.127 1.00 52.69 86 ALA A N 1
ATOM 677 C CA . ALA A 1 86 ? 21.856 4.056 11.392 1.00 52.69 86 ALA A CA 1
ATOM 678 C C . ALA A 1 86 ? 22.569 5.426 11.390 1.00 52.69 86 ALA A C 1
ATOM 680 O O . ALA A 1 86 ? 22.475 6.183 12.361 1.00 52.69 86 ALA A O 1
ATOM 681 N N . ASN A 1 87 ? 23.278 5.772 10.315 1.00 54.19 87 ASN A N 1
ATOM 682 C CA . ASN A 1 87 ? 23.915 7.071 10.190 1.00 54.19 87 ASN A CA 1
ATOM 683 C C . ASN A 1 87 ? 22.856 8.114 9.835 1.00 54.19 87 ASN A C 1
ATOM 685 O O . ASN A 1 87 ? 22.486 8.265 8.675 1.00 54.19 87 ASN A O 1
ATOM 689 N N . LYS A 1 88 ? 22.423 8.849 10.868 1.00 48.44 88 LYS A N 1
ATOM 690 C CA . LYS A 1 88 ? 21.419 9.934 10.937 1.00 48.44 88 LYS A CA 1
ATOM 691 C C . LYS A 1 88 ? 21.437 11.009 9.824 1.00 48.44 88 LYS A C 1
ATOM 693 O O . LYS A 1 88 ? 20.631 11.930 9.882 1.00 48.44 88 LYS A O 1
ATOM 698 N N . ALA A 1 89 ? 22.329 10.926 8.840 1.00 47.97 89 ALA A N 1
ATOM 699 C CA . ALA A 1 89 ? 22.483 11.875 7.741 1.00 47.97 89 ALA A CA 1
ATOM 700 C C . ALA A 1 89 ? 22.300 11.265 6.339 1.00 47.97 89 ALA A C 1
ATOM 702 O O . ALA A 1 89 ? 22.184 12.018 5.375 1.00 47.97 89 ALA A O 1
ATOM 703 N N . GLN A 1 90 ? 22.276 9.936 6.189 1.00 54.16 90 GLN A N 1
ATOM 704 C CA . GLN A 1 90 ? 22.040 9.330 4.879 1.00 54.16 90 GLN A CA 1
ATOM 705 C C . GLN A 1 90 ? 20.544 9.116 4.686 1.00 54.16 90 GLN A C 1
ATOM 707 O O . GLN A 1 90 ? 19.893 8.426 5.470 1.00 54.16 90 GLN A O 1
ATOM 712 N N . LEU A 1 91 ? 20.011 9.781 3.654 1.00 57.53 91 LEU A N 1
ATOM 713 C CA . LEU A 1 91 ? 18.663 9.574 3.141 1.00 57.53 91 LEU A CA 1
ATOM 714 C C . LEU A 1 91 ? 18.377 8.071 3.111 1.00 57.53 91 LEU A C 1
ATOM 716 O O . LEU A 1 91 ? 19.193 7.303 2.601 1.00 57.53 91 LEU A O 1
ATOM 720 N N . LEU A 1 92 ? 17.202 7.671 3.596 1.00 66.50 92 LEU A N 1
ATOM 721 C CA . LEU A 1 92 ? 16.604 6.413 3.167 1.00 66.50 92 LEU A CA 1
ATOM 722 C C . LEU A 1 92 ? 16.752 6.339 1.651 1.00 66.50 92 LEU A C 1
ATOM 724 O O . LEU A 1 92 ? 16.294 7.244 0.948 1.00 66.50 92 LEU A O 1
ATOM 728 N N . ASP A 1 93 ? 17.427 5.305 1.161 1.00 72.38 93 ASP A N 1
ATOM 729 C CA . ASP A 1 93 ? 17.473 5.070 -0.268 1.00 72.38 93 ASP A CA 1
ATOM 730 C C . ASP A 1 93 ? 16.062 4.677 -0.705 1.00 72.38 93 ASP A C 1
ATOM 732 O O . ASP A 1 93 ? 15.658 3.528 -0.595 1.00 72.38 93 ASP A O 1
ATOM 736 N N . LEU A 1 94 ? 15.271 5.663 -1.127 1.00 78.12 94 LEU A N 1
ATOM 737 C CA . LEU A 1 94 ? 13.911 5.469 -1.620 1.00 78.12 94 LEU A CA 1
ATOM 738 C C . LEU A 1 94 ? 13.901 5.124 -3.115 1.00 78.12 94 LEU A C 1
ATOM 740 O O . LEU A 1 94 ? 12.832 5.101 -3.730 1.00 78.12 94 LEU A O 1
ATOM 744 N N . ASN A 1 95 ? 15.061 4.843 -3.726 1.00 80.88 95 ASN A N 1
ATOM 745 C CA . ASN A 1 95 ? 15.116 4.440 -5.129 1.00 80.88 95 ASN A CA 1
ATOM 746 C C . ASN A 1 95 ? 14.386 3.114 -5.365 1.00 80.88 95 ASN A C 1
ATOM 748 O O . ASN A 1 95 ? 13.767 2.965 -6.416 1.00 80.88 95 ASN A O 1
ATOM 752 N N . PHE A 1 96 ? 14.300 2.223 -4.366 1.00 81.94 96 PHE A N 1
ATOM 753 C CA . PHE A 1 96 ? 13.495 0.999 -4.488 1.00 81.94 96 PHE A CA 1
ATOM 754 C C . PHE A 1 96 ? 12.022 1.290 -4.830 1.00 81.94 96 PHE A C 1
ATOM 756 O O . PHE A 1 96 ? 11.390 0.505 -5.533 1.00 81.94 96 PHE A O 1
ATOM 763 N N . ILE A 1 97 ? 11.474 2.435 -4.394 1.00 84.50 97 ILE A N 1
ATOM 764 C CA . ILE A 1 97 ? 10.109 2.871 -4.736 1.00 84.50 97 ILE A CA 1
ATOM 765 C C . ILE A 1 97 ? 10.026 3.218 -6.232 1.00 84.50 97 ILE A C 1
ATOM 767 O O . ILE A 1 97 ? 9.046 2.912 -6.912 1.00 84.50 97 ILE A O 1
ATOM 771 N N . ARG A 1 98 ? 11.074 3.831 -6.785 1.00 81.94 98 ARG A N 1
ATOM 772 C CA . ARG A 1 98 ? 11.132 4.215 -8.204 1.00 81.94 98 ARG A CA 1
ATOM 773 C C . ARG A 1 98 ? 11.301 3.021 -9.137 1.00 81.94 98 ARG A C 1
ATOM 775 O O . ARG A 1 98 ? 10.891 3.109 -10.299 1.00 81.94 98 ARG A O 1
ATOM 782 N N . ASP A 1 99 ? 11.876 1.940 -8.626 1.00 85.19 99 ASP A N 1
ATOM 783 C CA . ASP A 1 99 ? 12.204 0.733 -9.387 1.00 85.19 99 ASP A CA 1
ATOM 784 C C . ASP A 1 99 ? 11.192 -0.399 -9.156 1.00 85.19 99 ASP A C 1
ATOM 786 O O . ASP A 1 99 ? 11.390 -1.541 -9.578 1.00 85.19 99 ASP A O 1
ATOM 790 N N . MET A 1 100 ? 10.054 -0.078 -8.531 1.00 88.25 100 MET A N 1
ATOM 791 C CA . MET A 1 100 ? 8.978 -1.033 -8.314 1.00 88.25 100 MET A CA 1
ATOM 792 C C . MET A 1 100 ? 8.449 -1.626 -9.621 1.00 88.25 100 MET A C 1
ATOM 794 O O . MET A 1 100 ? 8.273 -0.964 -10.649 1.00 88.25 100 MET A O 1
ATOM 798 N N . ARG A 1 101 ? 8.108 -2.913 -9.537 1.00 88.94 101 ARG A N 1
ATOM 799 C CA . ARG A 1 101 ? 7.434 -3.655 -10.605 1.00 88.94 101 ARG A CA 1
ATOM 800 C C . ARG A 1 101 ? 5.941 -3.347 -10.682 1.00 88.94 101 ARG A C 1
ATOM 802 O O . ARG A 1 101 ? 5.320 -3.589 -11.710 1.00 88.94 101 ARG A O 1
ATOM 809 N N . VAL A 1 102 ? 5.361 -2.754 -9.649 1.00 90.12 102 VAL A N 1
ATOM 810 C CA . VAL A 1 102 ? 3.938 -2.406 -9.619 1.00 90.12 102 VAL A CA 1
ATOM 811 C C . VAL A 1 102 ? 3.736 -0.906 -9.573 1.00 90.12 102 VAL A C 1
ATOM 813 O O . VAL A 1 102 ? 4.563 -0.173 -9.036 1.00 90.12 102 VAL A O 1
ATOM 816 N N . LYS A 1 103 ? 2.619 -0.444 -10.140 1.00 90.00 103 LYS A N 1
ATOM 817 C CA . LYS A 1 103 ? 2.120 0.910 -9.904 1.00 90.00 103 LYS A CA 1
ATOM 818 C C . LYS A 1 103 ? 1.253 0.838 -8.646 1.00 90.00 103 LYS A C 1
ATOM 820 O O . LYS A 1 103 ? 0.153 0.291 -8.739 1.00 90.00 103 LYS A O 1
ATOM 825 N N . PRO A 1 104 ? 1.725 1.318 -7.487 1.00 92.50 104 PRO A N 1
ATOM 826 C CA . PRO A 1 104 ? 1.004 1.107 -6.244 1.00 92.50 104 PRO A CA 1
ATOM 827 C C . PRO A 1 104 ? -0.245 1.991 -6.163 1.00 92.50 104 PRO A C 1
ATOM 829 O O . PRO A 1 104 ? -0.212 3.163 -6.548 1.00 92.50 104 PRO A O 1
ATOM 832 N N . SER A 1 105 ? -1.332 1.435 -5.629 1.00 93.25 105 SER A N 1
ATOM 833 C CA . SER A 1 105 ? -2.500 2.192 -5.154 1.00 93.25 105 SER A CA 1
ATOM 834 C C . SER A 1 105 ? -2.531 2.323 -3.634 1.00 93.25 105 SER A C 1
ATOM 836 O O . SER A 1 105 ? -3.157 3.244 -3.119 1.00 93.25 105 SER A O 1
ATOM 838 N N . ALA A 1 106 ? -1.848 1.434 -2.914 1.00 94.19 106 ALA A N 1
ATOM 839 C CA . ALA A 1 106 ? -1.617 1.563 -1.482 1.00 94.19 106 ALA A CA 1
ATOM 840 C C . ALA A 1 106 ? -0.229 1.036 -1.108 1.00 94.19 106 ALA A C 1
ATOM 842 O O . ALA A 1 106 ? 0.233 0.034 -1.657 1.00 94.19 106 ALA A O 1
ATOM 843 N N . GLY A 1 107 ? 0.418 1.711 -0.163 1.00 94.44 107 GLY A N 1
ATOM 844 C CA . GLY A 1 107 ? 1.673 1.306 0.455 1.00 94.44 107 GLY A CA 1
ATOM 845 C C . GLY A 1 107 ? 1.486 1.104 1.955 1.00 94.44 107 GLY A C 1
ATOM 846 O O . GLY A 1 107 ? 1.041 2.014 2.658 1.00 94.44 107 GLY A O 1
ATOM 847 N N . PHE A 1 108 ? 1.844 -0.081 2.435 1.00 94.00 108 PHE A N 1
ATOM 848 C CA . PHE A 1 108 ? 1.935 -0.429 3.846 1.00 94.00 108 PHE A CA 1
ATOM 849 C C . PHE A 1 108 ? 3.386 -0.325 4.277 1.00 94.00 108 PHE A C 1
ATOM 851 O O . PHE A 1 108 ? 4.262 -0.934 3.668 1.00 94.00 108 PHE A O 1
ATOM 858 N N . PHE A 1 109 ? 3.620 0.427 5.341 1.00 91.94 109 PHE A N 1
ATOM 859 C CA . PHE A 1 109 ? 4.937 0.654 5.907 1.00 91.94 109 PHE A CA 1
ATOM 860 C C . PHE A 1 109 ? 4.921 0.222 7.370 1.00 91.94 109 PHE A C 1
ATOM 862 O O . PHE A 1 109 ? 4.249 0.840 8.200 1.00 91.94 109 PHE A O 1
ATOM 869 N N . PHE A 1 110 ? 5.664 -0.832 7.684 1.00 89.75 110 PHE A N 1
ATOM 870 C CA . PHE A 1 110 ? 5.898 -1.296 9.045 1.00 89.75 110 PHE A CA 1
ATOM 871 C C . PHE A 1 110 ? 7.278 -0.811 9.479 1.00 89.75 110 PHE A C 1
ATOM 873 O O . PHE A 1 110 ? 8.300 -1.211 8.920 1.00 89.75 110 PHE A O 1
ATOM 880 N N . LEU A 1 111 ? 7.281 0.128 10.417 1.00 87.12 111 LEU A N 1
ATOM 881 C CA . LEU A 1 111 ? 8.427 0.946 10.789 1.00 87.12 111 LEU A CA 1
ATOM 882 C C . LEU A 1 111 ? 8.906 0.587 12.192 1.00 87.12 111 LEU A C 1
ATOM 884 O O . LEU A 1 111 ? 8.086 0.403 13.087 1.00 87.12 111 LEU A O 1
ATOM 888 N N . SER A 1 112 ? 10.218 0.595 12.428 1.00 83.81 112 SER A N 1
ATOM 889 C CA . SER A 1 112 ? 10.740 0.571 13.801 1.00 83.81 112 SER A CA 1
ATOM 890 C C . SER A 1 112 ? 10.238 1.785 14.594 1.00 83.81 112 SER A C 1
ATOM 892 O O . SER A 1 112 ? 10.093 2.874 14.032 1.00 83.81 112 SER A O 1
ATOM 894 N N . ARG A 1 113 ? 10.015 1.632 15.907 1.00 80.75 113 ARG A N 1
ATOM 895 C CA . ARG A 1 113 ? 9.635 2.736 16.815 1.00 80.75 113 ARG A CA 1
ATOM 896 C C . ARG A 1 113 ? 10.614 3.908 16.805 1.00 80.75 113 ARG A C 1
ATOM 898 O O . ARG A 1 113 ? 10.188 5.030 17.056 1.00 80.75 113 ARG A O 1
ATOM 905 N N . ASP A 1 114 ? 11.877 3.648 16.488 1.00 78.94 114 ASP A N 1
ATOM 906 C CA . ASP A 1 114 ? 12.924 4.670 16.432 1.00 78.94 114 ASP A CA 1
ATOM 907 C C . ASP A 1 114 ? 12.958 5.410 15.083 1.00 78.94 114 ASP A C 1
ATOM 909 O O . ASP A 1 114 ? 13.781 6.302 14.870 1.00 78.94 114 ASP A O 1
ATOM 913 N N . THR A 1 115 ? 12.060 5.059 14.153 1.00 79.75 115 THR A N 1
ATOM 914 C CA . THR A 1 115 ? 11.923 5.748 12.865 1.00 79.75 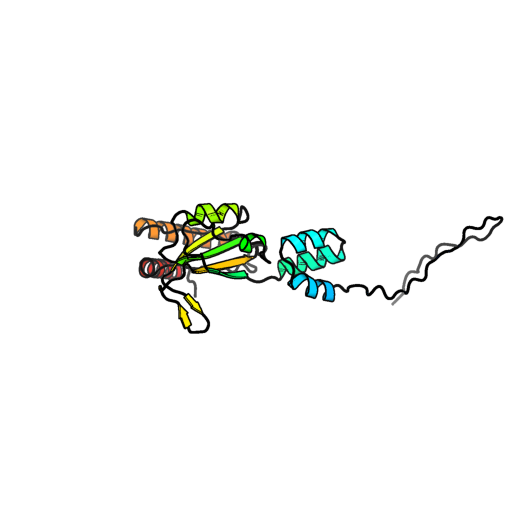115 THR A CA 1
ATOM 915 C C . THR A 1 115 ? 11.472 7.198 13.086 1.00 79.75 115 THR A C 1
ATOM 917 O O . THR A 1 115 ? 10.483 7.427 13.788 1.00 79.75 115 THR A O 1
ATOM 920 N N . PRO A 1 116 ? 12.130 8.190 12.457 1.00 80.44 116 PRO A N 1
ATOM 921 C CA . PRO A 1 116 ? 11.751 9.594 12.582 1.00 80.44 116 PRO A CA 1
ATOM 922 C C . PRO A 1 116 ? 10.284 9.874 12.223 1.00 80.44 116 PRO A C 1
ATOM 924 O O . PRO A 1 116 ? 9.756 9.361 11.236 1.00 80.44 116 PRO A O 1
ATOM 927 N N . CYS A 1 117 ? 9.628 10.758 12.980 1.00 74.75 117 CYS A N 1
ATOM 928 C CA . CYS A 1 117 ? 8.216 11.106 12.776 1.00 74.75 117 CYS A CA 1
ATOM 929 C C . CYS A 1 117 ? 7.917 11.735 11.399 1.00 74.75 117 CYS A C 1
ATOM 931 O O . CYS A 1 117 ? 6.794 11.626 10.912 1.00 74.75 117 CYS A O 1
ATOM 933 N N . ASN A 1 118 ? 8.907 12.372 10.765 1.00 83.62 118 ASN A N 1
ATOM 934 C CA . ASN A 1 118 ? 8.796 13.015 9.448 1.00 83.62 118 ASN A CA 1
ATOM 935 C C . ASN A 1 118 ? 8.953 12.039 8.267 1.00 83.62 118 ASN A C 1
ATOM 937 O O . ASN A 1 118 ? 8.975 12.457 7.113 1.00 83.62 118 ASN A O 1
ATOM 941 N N . ILE A 1 119 ? 9.045 10.732 8.526 1.00 84.25 119 ILE A N 1
ATOM 942 C CA . ILE A 1 119 ? 9.177 9.701 7.489 1.00 84.25 119 ILE A CA 1
ATOM 943 C C . ILE A 1 119 ? 8.092 9.779 6.408 1.00 84.25 119 ILE A C 1
ATOM 945 O O . ILE A 1 119 ? 8.347 9.510 5.237 1.00 84.25 119 ILE A O 1
ATOM 949 N N . ARG A 1 120 ? 6.877 10.190 6.782 1.00 87.12 120 ARG A N 1
ATOM 950 C CA . ARG A 1 120 ? 5.775 10.384 5.836 1.00 87.12 120 ARG A CA 1
ATOM 951 C C . ARG A 1 120 ? 6.093 11.447 4.796 1.00 87.12 120 ARG A C 1
ATOM 953 O O . ARG A 1 120 ? 5.859 11.206 3.615 1.00 87.12 120 ARG A O 1
ATOM 960 N N . ASP A 1 121 ? 6.660 12.563 5.231 1.00 87.81 121 ASP A N 1
ATOM 961 C CA . ASP A 1 121 ? 6.993 13.691 4.363 1.00 87.81 121 ASP A CA 1
ATOM 962 C C . ASP A 1 121 ? 8.124 13.326 3.392 1.00 87.81 121 ASP A C 1
ATOM 964 O O . ASP A 1 121 ? 8.190 13.857 2.287 1.00 87.81 121 ASP A O 1
ATOM 968 N N . LEU A 1 122 ? 8.973 12.364 3.771 1.00 85.19 122 LEU A N 1
ATOM 969 C CA . LEU A 1 122 ? 10.017 11.806 2.909 1.00 85.19 122 LEU A CA 1
ATOM 970 C C . LEU A 1 122 ? 9.468 10.796 1.891 1.00 85.19 122 LEU A C 1
ATOM 972 O O . LEU A 1 122 ? 9.923 10.766 0.752 1.00 85.19 122 LEU A O 1
ATOM 976 N N . LEU A 1 123 ? 8.491 9.973 2.283 1.00 86.88 123 LEU A N 1
ATOM 977 C CA . LEU A 1 123 ? 7.926 8.924 1.426 1.00 86.88 123 LEU A CA 1
ATOM 978 C C . LEU A 1 123 ? 6.930 9.459 0.397 1.00 86.88 123 LEU A C 1
ATOM 980 O O . LEU A 1 123 ? 6.882 8.976 -0.734 1.00 86.88 123 LEU A O 1
ATOM 984 N N . GLN A 1 124 ? 6.116 10.441 0.779 1.00 86.69 124 GLN A N 1
ATOM 985 C CA . GLN A 1 124 ? 5.002 10.913 -0.040 1.00 86.69 124 GLN A CA 1
ATOM 986 C C . GLN A 1 124 ? 5.423 11.457 -1.421 1.00 86.69 124 GLN A C 1
ATOM 988 O O . GLN A 1 124 ? 4.759 11.111 -2.399 1.00 86.69 124 GLN A O 1
ATOM 993 N N . PRO A 1 125 ? 6.533 12.211 -1.569 1.00 88.75 125 PRO A N 1
ATOM 994 C CA . PRO A 1 125 ? 7.023 12.645 -2.880 1.00 88.75 125 PRO A CA 1
ATOM 995 C C . PRO A 1 125 ? 7.506 11.502 -3.784 1.00 88.75 125 PRO A C 1
ATOM 997 O O . PRO A 1 125 ? 7.596 11.677 -4.999 1.00 88.75 125 PRO A O 1
ATOM 1000 N N . CYS A 1 126 ? 7.849 10.345 -3.213 1.00 87.25 126 CYS A N 1
ATOM 1001 C CA . CYS A 1 126 ? 8.340 9.188 -3.961 1.00 87.25 126 CYS A CA 1
ATOM 1002 C C . CYS A 1 126 ? 7.211 8.296 -4.490 1.00 87.25 126 CYS A C 1
ATOM 1004 O O . CYS A 1 126 ? 7.459 7.455 -5.354 1.00 87.25 126 CYS A O 1
ATOM 1006 N N . LEU A 1 127 ? 5.987 8.466 -3.990 1.00 89.75 127 LEU A N 1
ATOM 1007 C CA . LEU A 1 127 ? 4.841 7.635 -4.337 1.00 89.75 127 LEU A CA 1
ATOM 1008 C C . LEU A 1 127 ? 3.935 8.313 -5.377 1.00 89.75 127 LEU A C 1
ATOM 1010 O O . LEU A 1 127 ? 3.905 9.540 -5.491 1.00 89.75 127 LEU A O 1
ATOM 1014 N N . PRO A 1 128 ? 3.149 7.535 -6.145 1.00 89.50 128 PRO A N 1
ATOM 1015 C CA . PRO A 1 128 ? 2.113 8.095 -7.005 1.00 89.50 128 PRO A CA 1
ATOM 1016 C C . PRO A 1 128 ? 1.128 8.972 -6.219 1.00 89.50 128 PRO A C 1
ATOM 1018 O O . PRO A 1 128 ? 0.761 8.641 -5.096 1.00 89.50 128 PRO A O 1
ATOM 1021 N N . LYS A 1 129 ? 0.616 10.042 -6.846 1.00 88.94 129 LYS A N 1
ATOM 1022 C CA . LYS A 1 129 ? -0.296 11.024 -6.214 1.00 88.94 129 LYS A CA 1
ATOM 1023 C C . LYS A 1 129 ? -1.537 10.423 -5.537 1.00 88.94 129 LYS A C 1
ATOM 1025 O O . LYS A 1 129 ? -2.072 11.032 -4.622 1.00 88.94 129 LYS A O 1
ATOM 1030 N N . HIS A 1 130 ? -2.003 9.268 -6.008 1.00 88.00 130 HIS A N 1
ATOM 1031 C CA . HIS A 1 130 ? -3.197 8.577 -5.504 1.00 88.00 130 HIS A CA 1
ATOM 1032 C C . HIS A 1 130 ? -2.861 7.308 -4.710 1.00 88.00 130 HIS A C 1
ATOM 1034 O O . HIS A 1 130 ? -3.720 6.452 -4.534 1.00 88.00 130 HIS A O 1
ATOM 1040 N N . CYS A 1 131 ? -1.602 7.139 -4.304 1.00 92.12 131 CYS A N 1
ATOM 1041 C CA . CYS A 1 131 ? -1.198 6.014 -3.478 1.00 92.12 131 CYS A CA 1
ATOM 1042 C C . CYS A 1 131 ? -1.548 6.304 -2.016 1.00 92.12 131 CYS A C 1
ATOM 1044 O O . CYS A 1 131 ? -0.986 7.217 -1.412 1.00 92.12 131 CYS A O 1
ATOM 1046 N N . GLU A 1 132 ? -2.434 5.499 -1.435 1.00 93.19 132 GLU A N 1
ATOM 1047 C CA . GLU A 1 132 ? -2.740 5.553 -0.006 1.00 93.19 132 GLU A CA 1
ATOM 1048 C C . GLU A 1 132 ? -1.531 5.093 0.816 1.00 93.19 132 GLU A C 1
ATOM 1050 O O . GLU A 1 132 ? -0.888 4.095 0.488 1.00 93.19 132 GLU A O 1
ATOM 1055 N N . VAL A 1 133 ? -1.203 5.813 1.891 1.00 92.75 133 VAL A N 1
ATOM 1056 C CA . VAL A 1 133 ? -0.011 5.534 2.711 1.00 92.75 133 VAL A CA 1
ATOM 1057 C C . VAL A 1 133 ? -0.408 5.164 4.131 1.00 92.75 133 VAL A C 1
ATOM 1059 O O . VAL A 1 133 ? -0.743 6.027 4.955 1.00 92.75 133 VAL A O 1
ATOM 1062 N N . ILE A 1 134 ? -0.295 3.873 4.426 1.00 92.62 134 ILE A N 1
ATOM 1063 C CA . ILE A 1 134 ? -0.658 3.254 5.696 1.00 92.62 134 ILE A CA 1
ATOM 1064 C C . ILE A 1 134 ? 0.629 2.911 6.446 1.00 92.62 134 ILE A C 1
ATOM 1066 O O . ILE A 1 134 ? 1.503 2.231 5.921 1.00 92.62 134 ILE A O 1
ATOM 1070 N N . MET A 1 135 ? 0.763 3.408 7.674 1.00 91.56 135 MET A N 1
ATOM 1071 C CA . MET A 1 135 ? 1.985 3.269 8.469 1.00 91.56 135 MET A CA 1
ATOM 1072 C C . MET A 1 135 ? 1.665 2.694 9.842 1.00 91.56 135 MET A C 1
ATOM 1074 O O . MET A 1 135 ? 0.784 3.219 10.526 1.00 91.56 135 MET A O 1
ATOM 1078 N N . LEU A 1 136 ? 2.419 1.681 10.266 1.00 89.75 136 LEU A N 1
ATOM 1079 C CA . LEU A 1 136 ? 2.393 1.151 11.625 1.00 89.75 136 LEU A CA 1
ATOM 1080 C C . LEU A 1 136 ? 3.798 1.043 12.191 1.00 89.75 136 LEU A C 1
ATOM 1082 O O . LEU A 1 136 ? 4.714 0.584 11.522 1.00 89.75 136 LEU A O 1
ATOM 1086 N N . PHE A 1 137 ? 3.942 1.429 13.454 1.00 86.69 137 PHE A N 1
ATOM 1087 C CA . PHE A 1 137 ? 5.185 1.246 14.188 1.00 86.69 137 PHE A CA 1
ATOM 1088 C C . PHE A 1 137 ? 5.177 -0.115 14.888 1.00 86.69 137 PHE A C 1
ATOM 1090 O O . PHE A 1 137 ? 4.285 -0.386 15.700 1.00 86.69 137 PHE A O 1
ATOM 1097 N N . THR A 1 138 ? 6.161 -0.953 14.580 1.00 84.50 138 THR A N 1
ATOM 1098 C CA . THR A 1 138 ? 6.332 -2.313 15.100 1.00 84.50 138 THR A CA 1
ATOM 1099 C C . THR A 1 138 ? 7.584 -2.407 15.981 1.00 84.50 138 THR A C 1
ATOM 1101 O O . THR A 1 138 ? 8.413 -1.496 16.016 1.00 84.50 138 THR A O 1
ATOM 1104 N N . THR A 1 139 ? 7.677 -3.470 16.785 1.00 82.12 139 THR A N 1
ATOM 1105 C CA . THR A 1 139 ? 8.813 -3.729 17.696 1.00 82.12 139 THR A CA 1
ATOM 1106 C C . THR A 1 139 ? 9.829 -4.715 17.132 1.00 82.12 139 THR A C 1
ATOM 1108 O O . THR A 1 139 ? 10.982 -4.687 17.547 1.00 82.12 139 THR A O 1
ATOM 1111 N N . GLY A 1 140 ? 9.421 -5.539 16.173 1.00 80.25 140 GLY A N 1
ATOM 1112 C CA . GLY A 1 140 ? 10.264 -6.540 15.537 1.00 80.25 140 GLY A CA 1
ATOM 1113 C C . GLY A 1 140 ? 9.668 -6.999 14.212 1.00 80.25 140 GLY A C 1
ATOM 1114 O O . GLY A 1 140 ? 8.578 -6.564 13.815 1.00 80.25 140 GLY A O 1
ATOM 1115 N N . ILE A 1 141 ? 10.413 -7.855 13.521 1.00 81.44 141 ILE A N 1
ATOM 1116 C CA . ILE A 1 141 ? 10.015 -8.500 12.268 1.00 81.44 141 ILE A CA 1
ATOM 1117 C C . ILE A 1 141 ? 10.226 -10.000 12.445 1.00 81.44 141 ILE A C 1
ATOM 1119 O O . ILE A 1 141 ? 11.288 -10.414 12.898 1.00 81.44 141 ILE A O 1
ATOM 1123 N N . ILE A 1 142 ? 9.243 -10.809 12.054 1.00 83.94 142 ILE A N 1
ATOM 1124 C CA . ILE A 1 142 ? 9.409 -12.261 11.960 1.00 83.94 142 ILE A CA 1
ATOM 1125 C C . ILE A 1 142 ? 9.661 -12.602 10.492 1.00 83.94 142 ILE A C 1
ATOM 1127 O O . ILE A 1 142 ? 8.835 -12.293 9.634 1.00 83.94 142 ILE A O 1
ATOM 1131 N N . MET A 1 143 ? 10.798 -13.226 10.202 1.00 81.19 143 MET A N 1
ATOM 1132 C CA . MET A 1 143 ? 11.187 -13.658 8.860 1.00 81.19 143 MET A CA 1
ATOM 1133 C C . MET A 1 143 ? 11.796 -15.049 8.931 1.00 81.19 143 MET A C 1
ATOM 1135 O O . MET A 1 143 ? 12.654 -15.292 9.771 1.00 81.19 143 MET A O 1
ATOM 1139 N N . ASP A 1 144 ? 11.347 -15.966 8.074 1.00 83.94 144 ASP A N 1
ATOM 1140 C CA . ASP A 1 144 ? 11.837 -17.352 8.036 1.00 83.94 144 ASP A CA 1
ATOM 1141 C C . ASP A 1 144 ? 11.824 -18.032 9.418 1.00 83.94 144 ASP A C 1
ATOM 1143 O O . ASP A 1 144 ? 12.769 -18.714 9.817 1.00 83.94 144 ASP A O 1
ATOM 1147 N N . ASN A 1 145 ? 10.740 -17.805 10.173 1.00 86.06 145 ASN A N 1
ATOM 1148 C CA . ASN A 1 145 ? 10.553 -18.246 11.563 1.00 86.06 145 ASN A CA 1
ATOM 1149 C C . ASN A 1 145 ? 11.615 -17.730 12.551 1.00 86.06 145 ASN A C 1
ATOM 1151 O O . ASN A 1 145 ? 11.778 -18.291 13.634 1.00 86.06 145 ASN A O 1
ATOM 1155 N N . ARG A 1 146 ? 12.336 -16.663 12.198 1.00 83.12 146 ARG A N 1
ATOM 1156 C CA . ARG A 1 146 ? 13.277 -15.964 13.072 1.00 83.12 146 ARG A CA 1
ATOM 1157 C C . ARG A 1 146 ? 12.726 -14.602 13.428 1.00 83.12 146 ARG A C 1
ATOM 1159 O O . ARG A 1 146 ? 12.324 -13.834 12.556 1.00 83.12 146 ARG A O 1
ATOM 1166 N N . GLU A 1 147 ? 12.735 -14.310 14.714 1.00 83.62 147 GLU A N 1
ATOM 1167 C CA . GLU A 1 147 ? 12.382 -12.997 15.216 1.00 83.62 147 GLU A CA 1
ATOM 1168 C C . GLU A 1 147 ? 13.617 -12.095 15.193 1.00 83.62 147 GLU A C 1
ATOM 1170 O O . GLU A 1 147 ? 14.691 -12.461 15.668 1.00 83.62 147 GLU A O 1
ATOM 1175 N N . ILE A 1 148 ? 13.470 -10.930 14.574 1.00 78.00 148 ILE A N 1
ATOM 1176 C CA . ILE A 1 148 ? 14.484 -9.886 14.494 1.00 78.00 148 ILE A CA 1
ATOM 1177 C C . ILE A 1 148 ? 13.977 -8.744 15.372 1.00 78.00 148 ILE A C 1
ATOM 1179 O O . ILE A 1 148 ? 13.203 -7.893 14.921 1.00 78.00 148 ILE A O 1
ATOM 1183 N N . GLU A 1 149 ? 14.375 -8.766 16.642 1.00 72.25 149 GLU A N 1
ATOM 1184 C CA . GLU A 1 149 ? 14.046 -7.735 17.628 1.00 72.25 149 GLU A CA 1
ATOM 1185 C C . GLU A 1 149 ? 15.205 -6.746 17.809 1.00 72.25 149 GLU A C 1
ATOM 1187 O O . GLU A 1 149 ? 16.360 -7.153 17.830 1.00 72.25 149 GLU A O 1
ATOM 1192 N N . GLN A 1 150 ? 14.847 -5.460 17.924 1.00 59.34 150 GLN A N 1
ATOM 1193 C CA . GLN A 1 150 ? 15.508 -4.280 18.528 1.00 59.34 150 GLN A CA 1
ATOM 1194 C C . GLN A 1 150 ? 17.034 -4.051 18.539 1.00 59.34 150 GLN A C 1
ATOM 1196 O O . GLN A 1 150 ? 17.439 -2.913 18.778 1.00 59.34 150 GLN A O 1
ATOM 1201 N N . GLU A 1 151 ? 17.907 -4.998 18.236 1.00 54.81 151 GLU A N 1
ATOM 1202 C CA . GLU A 1 151 ? 19.343 -4.759 18.298 1.00 54.81 151 GLU A CA 1
ATOM 1203 C C . GLU A 1 151 ? 19.875 -4.384 16.908 1.00 54.81 151 GLU A C 1
ATOM 1205 O O . GLU A 1 151 ? 20.124 -5.219 16.044 1.00 54.81 151 GLU A O 1
ATOM 1210 N N . THR A 1 152 ? 20.059 -3.073 16.712 1.00 55.81 152 THR A N 1
ATOM 1211 C CA . THR A 1 152 ? 20.927 -2.403 15.715 1.00 55.81 152 THR A CA 1
ATOM 1212 C C . THR A 1 152 ? 20.392 -2.050 14.321 1.00 55.81 152 THR A C 1
ATOM 1214 O O . THR A 1 152 ? 21.059 -1.276 13.629 1.00 55.81 152 THR A O 1
ATOM 1217 N N . PHE A 1 153 ? 19.188 -2.469 13.911 1.00 60.69 153 PHE A N 1
ATOM 1218 C CA . PHE A 1 153 ? 18.715 -2.207 12.540 1.00 60.69 153 PHE A CA 1
ATOM 1219 C C . PHE A 1 153 ? 17.371 -1.476 12.465 1.00 60.69 153 PHE A C 1
ATOM 1221 O O . PHE A 1 153 ? 16.334 -1.965 12.912 1.00 60.69 153 PHE A O 1
ATOM 1228 N N . TYR A 1 154 ? 17.375 -0.317 11.801 1.00 75.12 154 TYR A N 1
ATOM 1229 C CA . TYR A 1 154 ? 16.174 0.429 11.422 1.00 75.12 154 TYR A CA 1
ATOM 1230 C C . TYR A 1 154 ? 15.533 -0.226 10.192 1.00 75.12 154 TYR A C 1
ATOM 1232 O O . TYR A 1 154 ? 15.497 0.344 9.102 1.00 75.12 154 TYR A O 1
ATOM 1240 N N . ASN A 1 155 ? 15.087 -1.469 10.332 1.00 79.31 155 ASN A N 1
ATOM 1241 C CA . ASN A 1 155 ? 14.426 -2.160 9.237 1.00 79.31 155 ASN A CA 1
ATOM 1242 C C . ASN A 1 155 ? 13.010 -1.606 9.049 1.00 79.31 155 ASN A C 1
ATOM 1244 O O . ASN A 1 155 ? 12.242 -1.443 9.998 1.00 79.31 155 ASN A O 1
ATOM 1248 N N . MET A 1 156 ? 12.682 -1.318 7.797 1.00 85.56 156 MET A N 1
ATOM 1249 C CA . MET A 1 156 ? 11.361 -0.950 7.322 1.00 85.56 156 MET A CA 1
ATOM 1250 C C . MET A 1 156 ? 10.862 -2.085 6.436 1.00 85.56 156 MET A C 1
ATOM 1252 O O . MET A 1 156 ? 11.511 -2.431 5.451 1.00 85.56 156 MET A O 1
ATOM 1256 N N . VAL A 1 157 ? 9.702 -2.647 6.765 1.00 88.62 157 VAL A N 1
ATOM 1257 C CA . VAL A 1 157 ? 9.015 -3.586 5.872 1.00 88.62 157 VAL A CA 1
ATOM 1258 C C . VAL A 1 157 ? 7.976 -2.812 5.083 1.00 88.62 157 VAL A C 1
ATOM 1260 O O . VAL A 1 157 ? 7.111 -2.149 5.656 1.00 88.62 157 VAL A O 1
ATOM 1263 N N . CYS A 1 158 ? 8.063 -2.906 3.766 1.00 91.25 158 CYS A N 1
ATOM 1264 C CA . CYS A 1 158 ? 7.145 -2.270 2.839 1.00 91.25 158 CYS A CA 1
ATOM 1265 C C . CYS A 1 158 ? 6.346 -3.336 2.097 1.00 91.25 158 CYS A C 1
ATOM 1267 O O . CYS A 1 158 ? 6.922 -4.305 1.604 1.00 91.25 158 CYS A O 1
ATOM 1269 N N . ALA A 1 159 ? 5.045 -3.120 1.942 1.00 93.62 159 ALA A N 1
ATOM 1270 C CA . ALA A 1 159 ? 4.218 -3.868 1.004 1.00 93.62 159 ALA A CA 1
ATOM 1271 C C . ALA A 1 159 ? 3.421 -2.897 0.135 1.00 93.62 159 ALA A C 1
ATOM 1273 O O . ALA A 1 159 ? 2.803 -1.961 0.636 1.00 93.62 159 ALA A O 1
ATOM 1274 N N . PHE A 1 160 ? 3.422 -3.120 -1.172 1.00 93.94 160 PHE A N 1
ATOM 1275 C CA . PHE A 1 160 ? 2.768 -2.260 -2.147 1.00 93.94 160 PHE A CA 1
ATOM 1276 C C . PHE A 1 160 ? 1.700 -3.044 -2.893 1.00 93.94 160 PHE A C 1
ATOM 1278 O O . PHE A 1 160 ? 2.011 -3.988 -3.622 1.00 93.94 160 PHE A O 1
ATOM 1285 N N . LEU A 1 161 ? 0.442 -2.641 -2.722 1.00 92.94 161 LEU A N 1
ATOM 1286 C CA . LEU A 1 161 ? -0.669 -3.197 -3.485 1.00 92.94 161 LEU A CA 1
ATOM 1287 C C . LEU A 1 161 ? -0.703 -2.545 -4.869 1.00 92.94 161 LEU A C 1
ATOM 1289 O O . LEU A 1 161 ? -0.729 -1.310 -4.944 1.00 92.94 161 LEU A O 1
ATOM 1293 N N . PRO A 1 162 ? -0.713 -3.335 -5.957 1.00 92.25 162 PRO A N 1
ATOM 1294 C CA . PRO A 1 162 ? -0.866 -2.797 -7.299 1.00 92.25 162 PRO A CA 1
ATOM 1295 C C . PRO A 1 162 ? -2.223 -2.106 -7.439 1.00 92.25 162 PRO A C 1
ATOM 1297 O O . PRO A 1 162 ? -3.187 -2.450 -6.759 1.00 92.25 162 PRO A O 1
ATOM 1300 N N . GLN A 1 163 ? -2.312 -1.153 -8.361 1.00 89.44 163 GLN A N 1
ATOM 1301 C CA . GLN A 1 163 ? -3.591 -0.590 -8.766 1.00 89.44 163 GLN A CA 1
ATOM 1302 C C . GLN A 1 163 ? -4.466 -1.680 -9.401 1.00 89.44 163 GLN A C 1
ATOM 1304 O O . GLN A 1 163 ? -4.178 -2.140 -10.505 1.00 89.44 163 GLN A O 1
ATOM 1309 N N . ILE A 1 164 ? -5.552 -2.053 -8.721 1.00 86.00 164 ILE A N 1
ATOM 1310 C CA . ILE A 1 164 ? -6.529 -3.027 -9.219 1.00 86.00 164 ILE A CA 1
ATOM 1311 C C . ILE A 1 164 ? -7.716 -2.268 -9.838 1.00 86.00 164 ILE A C 1
ATOM 1313 O O . ILE A 1 164 ? -8.263 -1.366 -9.192 1.00 86.00 164 ILE A O 1
ATOM 1317 N N . PRO A 1 165 ? -8.130 -2.591 -11.078 1.00 82.62 165 PRO A N 1
ATOM 1318 C CA . PRO A 1 165 ? -9.322 -2.005 -11.684 1.00 82.62 165 PRO A CA 1
ATOM 1319 C C . PRO A 1 165 ? -10.559 -2.201 -10.803 1.00 82.62 165 PRO A C 1
ATOM 1321 O O . PRO A 1 165 ? -10.745 -3.265 -10.220 1.00 82.62 165 PRO A O 1
ATOM 1324 N N . ASN A 1 166 ? -11.413 -1.179 -10.720 1.00 82.38 166 ASN A N 1
ATOM 1325 C CA . ASN A 1 166 ? -12.671 -1.194 -9.957 1.00 82.38 166 ASN A CA 1
ATOM 1326 C C . ASN A 1 166 ? -12.528 -1.415 -8.439 1.00 82.38 166 ASN A C 1
ATOM 1328 O O . ASN A 1 166 ? -13.535 -1.541 -7.746 1.00 82.38 166 ASN A O 1
ATOM 1332 N N . VAL A 1 167 ? -11.307 -1.401 -7.894 1.00 84.88 167 VAL A N 1
ATOM 1333 C CA . VAL A 1 167 ? -11.078 -1.440 -6.447 1.00 84.88 167 VAL A CA 1
ATOM 1334 C C . VAL A 1 167 ? -10.898 -0.023 -5.924 1.00 84.88 167 VAL A C 1
ATOM 1336 O O . VAL A 1 167 ? -10.002 0.712 -6.343 1.00 84.88 167 VAL A O 1
ATOM 1339 N N . ARG A 1 168 ? -11.743 0.352 -4.962 1.00 86.12 168 ARG A N 1
ATOM 1340 C CA . ARG A 1 168 ? -11.620 1.599 -4.208 1.00 86.12 168 ARG A CA 1
ATOM 1341 C C . ARG A 1 168 ? -11.062 1.298 -2.823 1.00 86.12 168 ARG A C 1
ATOM 1343 O O . ARG A 1 168 ? -11.631 0.502 -2.086 1.00 86.12 168 ARG A O 1
ATOM 1350 N N . ILE A 1 169 ? -9.975 1.973 -2.469 1.00 87.94 169 ILE A N 1
ATOM 1351 C CA . ILE A 1 169 ? -9.378 1.905 -1.134 1.00 87.94 169 ILE A CA 1
ATOM 1352 C C . ILE A 1 169 ? -9.840 3.137 -0.357 1.00 87.94 169 ILE A C 1
ATOM 1354 O O . ILE A 1 169 ? -9.795 4.252 -0.875 1.00 87.94 169 ILE A O 1
ATOM 1358 N N . GLN A 1 170 ? -10.313 2.929 0.869 1.00 88.81 170 GLN A N 1
ATOM 1359 C CA . GLN A 1 170 ? -10.615 3.996 1.819 1.00 88.81 170 GLN A CA 1
ATOM 1360 C C . GLN A 1 170 ? -9.860 3.727 3.114 1.00 88.81 170 GLN A C 1
ATOM 1362 O O . GLN A 1 170 ? -9.772 2.581 3.556 1.00 88.81 170 GLN A O 1
ATOM 1367 N N . THR A 1 171 ? -9.301 4.777 3.708 1.00 89.56 171 THR A N 1
ATOM 1368 C CA . THR A 1 171 ? -8.482 4.678 4.914 1.00 89.56 171 THR A CA 1
ATOM 1369 C C . THR A 1 171 ? -9.082 5.530 6.028 1.00 89.56 171 THR A C 1
ATOM 1371 O O . THR A 1 171 ? -9.418 6.695 5.837 1.00 89.56 171 THR A O 1
ATOM 1374 N N . PHE A 1 172 ? -9.209 4.938 7.216 1.00 88.62 172 PHE A N 1
ATOM 1375 C CA . PHE A 1 172 ? -9.676 5.613 8.426 1.00 88.62 172 PHE A CA 1
ATOM 1376 C C . PHE A 1 172 ? -8.559 5.555 9.461 1.00 88.62 172 PHE A C 1
ATOM 1378 O O . PHE A 1 172 ? -7.998 4.489 9.719 1.00 88.62 172 PHE A O 1
ATOM 1385 N N . LYS A 1 173 ? -8.200 6.701 10.047 1.00 86.75 173 LYS A N 1
ATOM 1386 C CA . LYS A 1 173 ? -7.077 6.796 10.986 1.00 86.75 173 LYS A CA 1
ATOM 1387 C C . LYS A 1 173 ? -7.559 7.134 12.391 1.00 86.75 173 LYS A C 1
ATOM 1389 O O . LYS A 1 173 ? -8.083 8.217 12.630 1.00 86.75 173 LYS A O 1
ATOM 1394 N N . VAL A 1 174 ? -7.257 6.252 13.342 1.00 83.75 174 VAL A N 1
ATOM 1395 C CA . VAL A 1 174 ? -7.477 6.481 14.777 1.00 83.75 174 VAL A CA 1
ATOM 1396 C C . VAL A 1 174 ? -6.143 6.871 15.416 1.00 83.75 174 VAL A C 1
ATOM 1398 O O . VAL A 1 174 ? -5.279 6.028 15.634 1.00 83.75 174 VAL A O 1
ATOM 1401 N N . ALA A 1 175 ? -5.929 8.165 15.668 1.00 74.06 175 ALA A N 1
ATOM 1402 C CA . ALA A 1 175 ? -4.643 8.662 16.178 1.00 74.06 175 ALA A CA 1
ATOM 1403 C C . ALA A 1 175 ? -4.528 8.646 17.713 1.00 74.06 175 ALA A C 1
ATOM 1405 O O . ALA A 1 175 ? -3.421 8.564 18.243 1.00 74.06 175 ALA A O 1
ATOM 1406 N N . LYS A 1 176 ? -5.650 8.758 18.433 1.00 74.38 176 LYS A N 1
ATOM 1407 C CA . LYS A 1 176 ? -5.705 8.755 19.901 1.00 74.38 176 LYS A CA 1
ATOM 1408 C C .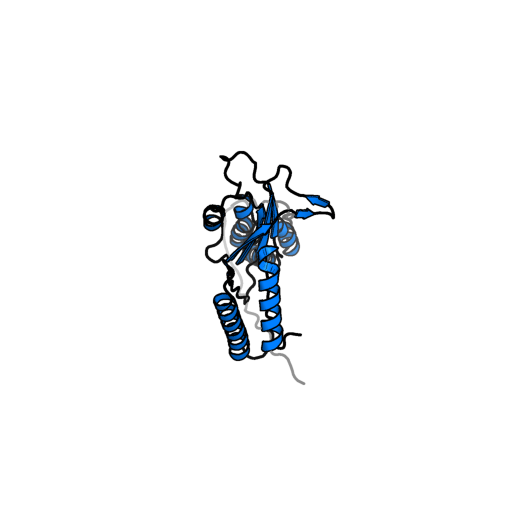 LYS A 1 176 ? -6.984 8.079 20.373 1.00 74.38 176 LYS A C 1
ATOM 1410 O O . LYS A 1 176 ? -8.018 8.200 19.717 1.00 74.38 176 LYS A O 1
ATOM 1415 N N . TYR A 1 177 ? -6.901 7.418 21.527 1.00 70.69 177 TYR A N 1
ATOM 1416 C CA . TYR A 1 177 ? -8.065 6.843 22.184 1.00 70.69 177 TYR A CA 1
ATOM 1417 C C . TYR A 1 177 ? -9.042 7.948 22.574 1.00 70.69 177 TYR A C 1
ATOM 1419 O O . TYR A 1 177 ? -8.748 8.813 23.400 1.00 70.69 177 TYR A O 1
ATOM 1427 N N . ASN A 1 178 ? -10.207 7.904 21.948 1.00 79.00 178 ASN A N 1
ATOM 1428 C CA . ASN A 1 178 ? -11.371 8.673 22.327 1.00 79.00 178 ASN A CA 1
ATOM 1429 C C . ASN A 1 178 ? -12.582 7.828 21.925 1.00 79.00 178 ASN A C 1
ATOM 1431 O O . ASN A 1 178 ? -12.802 7.603 20.737 1.00 79.00 178 ASN A O 1
ATOM 1435 N N . LEU A 1 179 ? -13.338 7.332 22.908 1.00 79.75 179 LEU A N 1
ATOM 1436 C CA . LEU A 1 179 ? -14.516 6.490 22.663 1.00 79.75 179 LEU A CA 1
ATOM 1437 C C . LEU A 1 179 ? -15.512 7.160 21.714 1.00 79.75 179 LEU A C 1
ATOM 1439 O O . LEU A 1 179 ? -16.083 6.495 20.853 1.00 79.75 179 LEU A O 1
ATOM 1443 N N . THR A 1 180 ? -15.669 8.480 21.820 1.00 84.88 180 THR A N 1
ATOM 1444 C CA . THR A 1 180 ? -16.523 9.261 20.925 1.00 84.88 180 THR A CA 1
ATOM 1445 C C . THR A 1 180 ? -16.011 9.206 19.487 1.00 84.88 180 THR A C 1
ATOM 1447 O O . THR A 1 180 ? -16.800 8.995 18.573 1.00 84.88 180 THR A O 1
ATOM 1450 N N . LEU A 1 181 ? -14.693 9.314 19.281 1.00 85.25 181 LEU A N 1
ATOM 1451 C CA . LEU A 1 181 ? -14.079 9.206 17.952 1.00 85.25 181 LEU A CA 1
ATOM 1452 C C . LEU A 1 181 ? -14.222 7.792 17.375 1.00 85.25 181 LEU A C 1
ATOM 1454 O O . LEU A 1 181 ? -14.535 7.636 16.201 1.00 85.25 181 LEU A O 1
ATOM 1458 N N . ILE A 1 182 ? -14.018 6.758 18.195 1.00 83.62 182 ILE A N 1
ATOM 1459 C CA . ILE A 1 182 ? -14.171 5.359 17.765 1.00 83.62 182 ILE A CA 1
ATOM 1460 C C . ILE A 1 182 ? -15.612 5.092 17.334 1.00 83.62 182 ILE A C 1
ATOM 1462 O O . ILE A 1 182 ? -15.838 4.472 16.299 1.00 83.62 182 ILE A O 1
ATOM 1466 N N . ARG A 1 183 ? -16.587 5.595 18.096 1.00 85.50 183 ARG A N 1
ATOM 1467 C CA . ARG A 1 183 ? -18.002 5.476 17.750 1.00 85.50 183 ARG A CA 1
ATOM 1468 C C . ARG A 1 183 ? -18.333 6.200 16.445 1.00 85.50 183 ARG A C 1
ATOM 1470 O O . ARG A 1 183 ? -18.967 5.600 15.588 1.00 85.50 183 ARG A O 1
ATOM 1477 N N . GLN A 1 184 ? -17.845 7.428 16.263 1.00 87.88 184 GLN A N 1
ATOM 1478 C CA . GLN A 1 184 ? -18.011 8.177 15.010 1.00 87.88 184 GLN A CA 1
ATOM 1479 C C . GLN A 1 184 ? -17.439 7.417 13.808 1.00 87.88 184 GLN A C 1
ATOM 1481 O O . GLN A 1 184 ? -18.098 7.302 12.781 1.00 87.88 184 GLN A O 1
ATOM 1486 N N . ILE A 1 185 ? -16.240 6.847 13.952 1.00 87.62 185 ILE A N 1
ATOM 1487 C CA . ILE A 1 185 ? -15.604 6.046 12.899 1.00 87.62 185 ILE A CA 1
ATOM 1488 C C . ILE A 1 185 ? -16.401 4.769 12.623 1.00 87.62 185 ILE A C 1
ATOM 1490 O O . ILE A 1 185 ? -16.559 4.390 11.468 1.00 87.62 185 ILE A O 1
ATOM 1494 N N . SER A 1 186 ? -16.929 4.114 13.659 1.00 87.12 186 SER A N 1
ATOM 1495 C CA . SER A 1 186 ? -17.800 2.947 13.500 1.00 87.12 186 SER A CA 1
ATOM 1496 C C . SER A 1 186 ? -19.056 3.295 12.700 1.00 87.12 186 SER A C 1
ATOM 1498 O O . SER A 1 186 ? -19.380 2.602 11.741 1.00 87.12 186 SER A O 1
ATOM 1500 N N . GLU A 1 187 ? -19.738 4.385 13.055 1.00 88.75 187 GLU A N 1
ATOM 1501 C CA . GLU A 1 187 ? -20.941 4.862 12.360 1.00 88.75 187 GLU A CA 1
ATOM 1502 C C . GLU A 1 187 ? -20.633 5.237 10.898 1.00 88.75 187 GLU A C 1
ATOM 1504 O O . GLU A 1 187 ? -21.379 4.870 9.987 1.00 88.75 187 GLU A O 1
ATOM 1509 N N . GLU A 1 188 ? -19.502 5.901 10.643 1.00 89.88 188 GLU A N 1
ATOM 1510 C CA . GLU A 1 188 ? -19.059 6.253 9.292 1.00 89.88 188 GLU A CA 1
ATOM 1511 C C . GLU A 1 188 ? -18.704 5.024 8.445 1.00 89.88 188 GLU A C 1
ATOM 1513 O O . GLU A 1 188 ? -19.074 4.958 7.268 1.00 89.88 188 GLU A O 1
ATOM 1518 N N . LEU A 1 189 ? -18.032 4.031 9.036 1.00 88.06 189 LEU A N 1
ATOM 1519 C CA . LEU A 1 189 ? -17.747 2.756 8.384 1.00 88.06 189 LEU A CA 1
ATOM 1520 C C . LEU A 1 189 ? -19.048 2.050 8.008 1.00 88.06 189 LEU A C 1
ATOM 1522 O O . LEU A 1 189 ? -19.229 1.711 6.842 1.00 88.06 189 LEU A O 1
ATOM 1526 N N . ILE A 1 190 ? -19.978 1.886 8.953 1.00 86.94 190 ILE A N 1
ATOM 1527 C CA . ILE A 1 190 ? -21.275 1.232 8.714 1.00 86.94 190 ILE A CA 1
ATOM 1528 C C . ILE A 1 190 ? -22.035 1.926 7.582 1.00 86.94 190 ILE A C 1
ATOM 1530 O O . ILE A 1 190 ? -22.528 1.258 6.669 1.00 86.94 190 ILE A O 1
ATOM 1534 N N . ARG A 1 191 ? -22.084 3.264 7.598 1.00 87.50 191 ARG A N 1
ATOM 1535 C CA . ARG A 1 191 ? -22.689 4.047 6.514 1.00 87.50 191 ARG A CA 1
ATOM 1536 C C . ARG A 1 191 ? -22.013 3.749 5.180 1.00 87.50 191 ARG A C 1
ATOM 1538 O O . ARG A 1 191 ? -22.692 3.425 4.217 1.00 87.50 191 ARG A O 1
ATOM 1545 N N . THR A 1 192 ? -20.684 3.773 5.148 1.00 86.38 192 THR A N 1
ATOM 1546 C CA . THR A 1 192 ? -19.900 3.485 3.942 1.00 86.38 192 THR A CA 1
ATOM 1547 C C . THR A 1 192 ? -20.223 2.099 3.378 1.00 86.38 192 THR A C 1
ATOM 1549 O O . THR A 1 192 ? -20.490 1.973 2.186 1.00 86.38 192 THR A O 1
ATOM 1552 N N . PHE A 1 193 ? -20.262 1.061 4.219 1.00 81.81 193 PHE A N 1
ATOM 1553 C CA . PHE A 1 193 ? -20.640 -0.295 3.800 1.00 81.81 193 PHE A CA 1
ATOM 1554 C C . PHE A 1 193 ? -22.068 -0.357 3.242 1.00 81.81 193 PHE A C 1
ATOM 1556 O O . PHE A 1 193 ? -22.300 -0.993 2.214 1.00 81.81 193 PHE A O 1
ATOM 1563 N N . THR A 1 194 ? -23.013 0.323 3.891 1.00 82.44 194 THR A N 1
ATOM 1564 C CA . THR A 1 194 ? -24.429 0.332 3.490 1.00 82.44 194 THR A CA 1
ATOM 1565 C C . THR A 1 194 ? -24.638 1.079 2.169 1.00 82.44 194 THR A C 1
ATOM 1567 O O . THR A 1 194 ? -25.343 0.598 1.280 1.00 82.44 194 THR A O 1
ATOM 1570 N N . ASP A 1 195 ? -23.971 2.218 1.989 1.00 81.12 195 ASP A N 1
ATOM 1571 C CA . ASP A 1 195 ? -23.994 2.995 0.746 1.00 81.12 195 ASP A CA 1
ATOM 1572 C C . ASP A 1 195 ? -23.414 2.177 -0.421 1.00 81.12 195 ASP A C 1
ATOM 1574 O O . ASP A 1 195 ? -23.949 2.188 -1.531 1.00 81.12 195 ASP A O 1
ATOM 1578 N N . PHE A 1 196 ? -22.350 1.401 -0.180 1.00 75.69 196 PHE A N 1
ATOM 1579 C CA . PHE A 1 196 ? -21.796 0.499 -1.195 1.00 75.69 196 PHE A CA 1
ATOM 1580 C C . PHE A 1 196 ? -22.753 -0.634 -1.574 1.00 75.69 196 PHE A C 1
ATOM 1582 O O . PHE A 1 196 ? -22.869 -0.948 -2.756 1.00 75.69 196 PHE A O 1
ATOM 1589 N N . GLN A 1 197 ? -23.459 -1.221 -0.605 1.00 72.31 197 GLN A N 1
ATOM 1590 C CA . GLN A 1 197 ? -24.441 -2.276 -0.881 1.00 72.31 197 GLN A CA 1
ATOM 1591 C C . GLN A 1 197 ? -25.657 -1.767 -1.664 1.00 72.31 197 GLN A C 1
ATOM 1593 O O . GLN A 1 197 ? -26.213 -2.496 -2.479 1.00 72.31 197 GLN A O 1
ATOM 1598 N N . THR A 1 198 ? -26.083 -0.528 -1.419 1.00 70.19 198 THR A N 1
ATOM 1599 C CA . THR A 1 198 ? -27.291 0.046 -2.034 1.00 70.19 198 THR A CA 1
ATOM 1600 C C . THR A 1 198 ? -27.043 0.653 -3.416 1.00 70.19 198 THR A C 1
ATOM 1602 O O . THR A 1 198 ? -27.967 0.714 -4.225 1.00 70.19 198 THR A O 1
ATOM 1605 N N . SER A 1 199 ? -25.815 1.090 -3.711 1.00 64.62 199 SER A N 1
ATOM 1606 C CA . SER A 1 199 ? -25.482 1.811 -4.950 1.00 64.62 199 SER A CA 1
ATOM 1607 C C . SER A 1 199 ? -25.088 0.927 -6.139 1.00 64.62 199 SER A C 1
ATOM 1609 O O . SER A 1 199 ? -25.071 1.423 -7.267 1.00 64.62 199 SER A O 1
ATOM 1611 N N . ILE A 1 200 ? -24.784 -0.360 -5.937 1.00 59.94 200 ILE A N 1
ATOM 1612 C CA . ILE A 1 200 ? -24.270 -1.238 -6.999 1.00 59.94 200 ILE A CA 1
ATOM 1613 C C . ILE A 1 200 ? -25.155 -2.483 -7.118 1.00 59.94 200 ILE A C 1
ATOM 1615 O O . ILE A 1 200 ? -25.327 -3.243 -6.168 1.00 59.94 200 ILE A O 1
ATOM 1619 N N . SER A 1 201 ? -25.735 -2.698 -8.302 1.00 54.81 201 SER A N 1
ATOM 1620 C CA . SER A 1 201 ? -26.630 -3.824 -8.582 1.00 54.81 201 SER A CA 1
ATOM 1621 C C . SER A 1 201 ? -25.892 -5.167 -8.486 1.00 54.81 201 SER A C 1
ATOM 1623 O O . SER A 1 201 ? -25.159 -5.514 -9.405 1.00 54.81 201 SER A O 1
ATOM 1625 N N . CYS A 1 202 ? -26.100 -5.885 -7.378 1.00 54.50 202 CYS A N 1
ATOM 1626 C CA . CYS A 1 202 ? -26.068 -7.339 -7.108 1.00 54.50 202 CYS A CA 1
ATOM 1627 C C . CYS A 1 202 ? -25.107 -8.311 -7.832 1.00 54.50 202 CYS A C 1
ATOM 1629 O O . CYS A 1 202 ? -25.202 -9.513 -7.584 1.00 54.50 202 CYS A O 1
ATOM 1631 N N . HIS A 1 203 ? -24.153 -7.873 -8.644 1.00 54.94 203 HIS A N 1
ATOM 1632 C CA . HIS A 1 203 ? -23.178 -8.755 -9.272 1.00 54.94 203 HIS A CA 1
ATOM 1633 C C . HIS A 1 203 ? -21.764 -8.345 -8.840 1.00 54.94 203 HIS A C 1
ATOM 1635 O O . HIS A 1 203 ? -21.173 -7.404 -9.355 1.00 54.94 203 HIS A O 1
ATOM 1641 N N . GLU A 1 204 ? -21.265 -9.086 -7.842 1.00 61.56 204 GLU A N 1
ATOM 1642 C CA . GLU A 1 204 ? -19.842 -9.286 -7.523 1.00 61.56 204 GLU A CA 1
ATOM 1643 C C . GLU A 1 204 ? -19.051 -8.110 -6.917 1.00 61.56 204 GLU A C 1
ATOM 1645 O O . GLU A 1 204 ? -17.887 -7.891 -7.245 1.00 61.56 204 GLU A O 1
ATOM 1650 N N . THR A 1 205 ? -19.612 -7.389 -5.943 1.00 68.25 205 THR A N 1
ATOM 1651 C CA . THR A 1 205 ? -18.792 -6.522 -5.077 1.00 68.25 205 THR A CA 1
ATOM 1652 C C . THR A 1 205 ? -18.389 -7.261 -3.803 1.00 68.25 205 THR A C 1
ATOM 1654 O O . THR A 1 205 ? -19.207 -7.458 -2.905 1.00 68.25 205 THR A O 1
ATOM 1657 N N . SER A 1 206 ? -17.121 -7.660 -3.696 1.00 76.94 206 SER A N 1
ATOM 1658 C CA . SER A 1 206 ? -16.534 -8.111 -2.428 1.00 76.94 206 SER A CA 1
ATOM 1659 C C . SER A 1 206 ? -15.908 -6.927 -1.697 1.00 76.94 206 SER A C 1
ATOM 1661 O O . SER A 1 206 ? -15.130 -6.173 -2.281 1.00 76.94 206 SER A O 1
ATOM 1663 N N . THR A 1 207 ? -16.215 -6.765 -0.411 1.00 81.75 207 THR A N 1
ATOM 1664 C CA . THR A 1 207 ? -15.555 -5.765 0.436 1.00 81.75 207 THR A CA 1
ATOM 1665 C C . THR A 1 207 ? -14.574 -6.450 1.374 1.00 81.75 207 THR A C 1
ATOM 1667 O O . THR A 1 207 ? -14.929 -7.389 2.078 1.00 81.75 207 THR A O 1
ATOM 1670 N N . CYS A 1 208 ? -13.332 -5.968 1.393 1.00 86.00 208 CYS A N 1
ATOM 1671 C CA . CYS A 1 208 ? -12.312 -6.414 2.331 1.00 86.00 208 CYS A CA 1
ATOM 1672 C C . CYS A 1 208 ? -12.109 -5.336 3.398 1.00 86.00 208 CYS A C 1
ATOM 1674 O O . CYS A 1 208 ? -11.787 -4.193 3.073 1.00 86.00 208 CYS A O 1
ATOM 1676 N N . PHE A 1 209 ? -12.293 -5.704 4.664 1.00 87.06 209 PHE A N 1
ATOM 1677 C CA . PHE A 1 209 ? -11.982 -4.846 5.800 1.00 87.06 209 PHE A CA 1
ATOM 1678 C C . PHE A 1 209 ? -10.663 -5.291 6.426 1.00 87.06 209 PHE A C 1
ATOM 1680 O O . PHE A 1 209 ? -10.536 -6.425 6.883 1.00 87.06 209 PHE A O 1
ATOM 1687 N N . MET A 1 210 ? -9.681 -4.391 6.448 1.00 90.62 210 MET A N 1
ATOM 1688 C CA . MET A 1 210 ? -8.384 -4.626 7.076 1.00 90.62 210 MET A CA 1
ATOM 1689 C C . MET A 1 210 ? -8.229 -3.707 8.276 1.00 90.62 210 MET A C 1
ATOM 1691 O O . MET A 1 210 ? -8.271 -2.483 8.156 1.00 90.62 210 MET A O 1
ATOM 1695 N N . LEU A 1 211 ? -8.013 -4.316 9.434 1.00 90.69 211 LEU A N 1
ATOM 1696 C CA . LEU A 1 211 ? -7.793 -3.621 10.686 1.00 90.69 211 LEU A CA 1
ATOM 1697 C C . LEU A 1 211 ? -6.320 -3.729 11.057 1.00 90.69 211 LEU A C 1
ATOM 1699 O O . LEU A 1 211 ? -5.799 -4.823 11.262 1.00 90.69 211 LEU A O 1
ATOM 1703 N N . LEU A 1 212 ? -5.651 -2.586 11.144 1.00 90.88 212 LEU A N 1
ATOM 1704 C CA . LEU A 1 212 ? -4.235 -2.532 11.465 1.00 90.88 212 LEU A CA 1
ATOM 1705 C C . LEU A 1 212 ? -4.037 -1.746 12.756 1.00 90.88 212 LEU A C 1
ATOM 1707 O O . LEU A 1 212 ? -4.342 -0.556 12.825 1.00 90.88 212 LEU A O 1
ATOM 1711 N N . CYS A 1 213 ? -3.500 -2.409 13.776 1.00 88.94 213 CYS A N 1
ATOM 1712 C CA . CYS A 1 213 ? -3.244 -1.816 15.081 1.00 88.94 213 CYS A CA 1
ATOM 1713 C C . CYS A 1 213 ? -1.884 -2.245 15.634 1.00 88.94 213 CYS A C 1
ATOM 1715 O O . CYS A 1 213 ? -1.392 -3.337 15.359 1.00 88.94 213 CYS A O 1
ATOM 1717 N N . ASN A 1 214 ? -1.293 -1.384 16.460 1.00 83.94 214 ASN A N 1
ATOM 1718 C CA . ASN A 1 214 ? -0.198 -1.784 17.337 1.00 83.94 214 ASN A CA 1
ATOM 1719 C C . ASN A 1 214 ? -0.761 -2.361 18.648 1.00 83.94 214 ASN A C 1
ATOM 1721 O O . ASN A 1 214 ? -1.968 -2.327 18.881 1.00 83.94 214 ASN A O 1
ATOM 1725 N N . TYR A 1 215 ? 0.121 -2.824 19.536 1.00 82.50 215 TYR A N 1
ATOM 1726 C CA . TYR A 1 215 ? -0.268 -3.359 20.847 1.00 82.50 215 TYR A CA 1
ATOM 1727 C C . TYR A 1 215 ? -1.198 -2.423 21.639 1.00 82.50 215 TYR A C 1
ATOM 1729 O O . TYR A 1 215 ? -2.171 -2.872 22.234 1.00 82.50 215 TYR A O 1
ATOM 1737 N N . LYS A 1 216 ? -0.932 -1.109 21.614 1.00 82.25 216 LYS A N 1
ATOM 1738 C CA . LYS A 1 216 ? -1.742 -0.123 22.344 1.00 82.25 216 LYS A CA 1
ATOM 1739 C C . LYS A 1 216 ? -3.140 0.050 21.756 1.00 82.25 216 LYS A C 1
ATOM 1741 O O . LYS A 1 216 ? -4.041 0.347 22.518 1.00 82.25 216 LYS A O 1
ATOM 1746 N N . GLY A 1 217 ? -3.288 -0.097 20.440 1.00 85.75 217 GLY A N 1
ATOM 1747 C CA . GLY A 1 217 ? -4.556 0.049 19.725 1.00 85.75 217 GLY A CA 1
ATOM 1748 C C . GLY A 1 217 ? -5.363 -1.245 19.601 1.00 85.75 217 GLY A C 1
ATOM 1749 O O . GLY A 1 217 ? -6.388 -1.247 18.925 1.00 85.75 217 GLY A O 1
ATOM 1750 N N . TYR A 1 218 ? -4.879 -2.359 20.160 1.00 88.31 218 TYR A N 1
ATOM 1751 C CA . TYR A 1 218 ? -5.491 -3.678 19.988 1.00 88.31 218 TYR A CA 1
ATOM 1752 C C . TYR A 1 218 ? -6.898 -3.757 20.590 1.00 88.31 218 TYR A C 1
ATOM 1754 O O . TYR A 1 218 ? -7.808 -4.307 19.969 1.00 88.31 218 TYR A O 1
ATOM 1762 N N . THR A 1 219 ? -7.102 -3.188 21.778 1.00 87.69 219 THR A N 1
ATOM 1763 C CA . THR A 1 219 ? -8.406 -3.200 22.456 1.00 87.69 219 THR A CA 1
ATOM 1764 C C . THR A 1 219 ? -9.449 -2.420 21.653 1.00 87.69 219 THR A C 1
ATOM 1766 O O . THR A 1 219 ? -10.580 -2.872 21.494 1.00 87.69 219 THR A O 1
ATOM 1769 N N . GLU A 1 220 ? -9.056 -1.281 21.090 1.00 86.88 220 GLU A N 1
ATOM 1770 C CA . GLU A 1 220 ? -9.881 -0.410 20.255 1.00 86.88 220 GLU A CA 1
ATOM 1771 C C . GLU A 1 220 ? -10.216 -1.071 18.926 1.00 86.88 220 GLU A C 1
ATOM 1773 O O . GLU A 1 220 ? -11.367 -1.067 18.498 1.00 86.88 220 GLU A O 1
ATOM 1778 N N . AL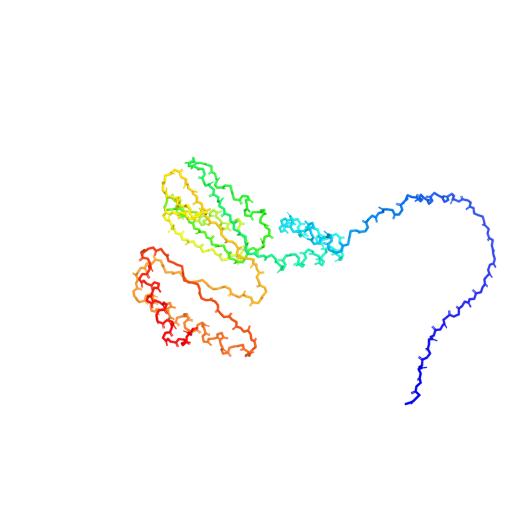A A 1 221 ? -9.211 -1.675 18.297 1.00 89.12 221 ALA A N 1
ATOM 1779 C CA . ALA A 1 221 ? -9.369 -2.500 17.116 1.00 89.12 221 ALA A CA 1
ATOM 1780 C C . ALA A 1 221 ? -10.396 -3.616 17.365 1.00 89.12 221 ALA A C 1
ATOM 1782 O O . ALA A 1 221 ? -11.355 -3.766 16.607 1.00 89.12 221 ALA A O 1
ATOM 1783 N N . LYS A 1 222 ? -10.244 -4.359 18.465 1.00 89.31 222 LYS A N 1
ATOM 1784 C CA . LYS A 1 222 ? -11.161 -5.437 18.840 1.00 89.31 222 LYS A CA 1
ATOM 1785 C C . LYS A 1 222 ? -12.582 -4.927 19.081 1.00 89.31 222 LYS A C 1
ATOM 1787 O O . LYS A 1 222 ? -13.537 -5.567 18.640 1.00 89.31 222 LYS A O 1
ATOM 1792 N N . PHE A 1 223 ? -12.727 -3.784 19.748 1.00 87.06 223 PHE A N 1
ATOM 1793 C CA . PHE A 1 223 ? -14.024 -3.139 19.941 1.00 87.06 223 PHE A CA 1
ATOM 1794 C C . PHE A 1 223 ? -14.663 -2.775 18.596 1.00 87.06 223 PHE A C 1
ATOM 1796 O O . PHE A 1 223 ? -15.789 -3.185 18.336 1.00 87.06 223 PHE A O 1
ATOM 1803 N N . LEU A 1 224 ? -13.926 -2.094 17.712 1.00 88.00 224 LEU A N 1
ATOM 1804 C CA . LEU A 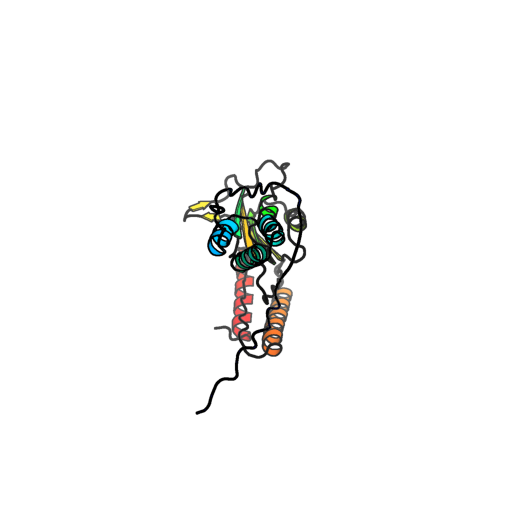1 224 ? -14.413 -1.694 16.390 1.00 88.00 224 LEU A CA 1
ATOM 1805 C C . LEU A 1 224 ? -14.842 -2.907 15.554 1.00 88.00 224 LEU A C 1
ATOM 1807 O O . LEU A 1 224 ? -15.925 -2.903 14.977 1.00 88.00 224 LEU A O 1
ATOM 1811 N N . ALA A 1 225 ? -14.029 -3.965 15.533 1.00 88.81 225 ALA A N 1
ATOM 1812 C CA . ALA A 1 225 ? -14.357 -5.206 14.837 1.00 88.81 225 ALA A CA 1
ATOM 1813 C C . ALA A 1 225 ? -15.640 -5.858 15.384 1.00 88.81 225 ALA A C 1
ATOM 1815 O O . ALA A 1 225 ? -16.464 -6.338 14.610 1.00 88.81 225 ALA A O 1
ATOM 1816 N N . SER A 1 226 ? -15.835 -5.832 16.707 1.00 87.62 226 SER A N 1
ATOM 1817 C CA . SER A 1 226 ? -17.031 -6.389 17.355 1.00 87.62 226 SER A CA 1
ATOM 1818 C C . SER A 1 226 ? -18.293 -5.583 17.023 1.00 87.62 226 SER A C 1
ATOM 1820 O O . SER A 1 226 ? -19.333 -6.171 16.720 1.00 87.62 226 SER A O 1
ATOM 1822 N N . SER A 1 227 ? -18.199 -4.250 17.026 1.00 85.06 227 SER A N 1
ATOM 1823 C CA . SER A 1 227 ? -19.302 -3.365 16.629 1.00 85.06 227 SER A CA 1
ATOM 1824 C C . SER A 1 227 ? -19.704 -3.607 15.173 1.00 85.06 227 SER A C 1
ATOM 1826 O O . SER A 1 227 ? -20.871 -3.856 14.883 1.00 85.06 227 SER A O 1
ATOM 1828 N N . LEU A 1 228 ? -18.724 -3.660 14.263 1.00 84.62 228 LEU A N 1
ATOM 1829 C CA . LEU A 1 228 ? -18.968 -3.915 12.841 1.00 84.62 228 LEU A CA 1
ATOM 1830 C C . LEU A 1 228 ? -19.588 -5.293 12.585 1.00 84.62 228 LEU A C 1
ATOM 1832 O O . LEU A 1 228 ? -20.509 -5.400 11.781 1.00 84.62 228 LEU A O 1
ATOM 1836 N N . ALA A 1 229 ? -19.122 -6.343 13.266 1.00 83.56 229 ALA A N 1
ATOM 1837 C CA . ALA A 1 229 ? -19.683 -7.686 13.112 1.00 83.56 229 ALA A CA 1
ATOM 1838 C C . ALA A 1 229 ? -21.155 -7.756 13.554 1.00 83.56 229 ALA A C 1
ATOM 1840 O O . ALA A 1 229 ? -21.967 -8.424 12.910 1.00 83.56 229 ALA A O 1
ATOM 1841 N N . THR A 1 230 ? -21.499 -7.039 14.627 1.00 82.00 230 THR A N 1
ATOM 1842 C CA . THR A 1 230 ? -22.867 -6.983 15.159 1.00 82.00 230 THR A CA 1
ATOM 1843 C C . THR A 1 230 ? -23.806 -6.267 14.189 1.00 82.00 230 THR A C 1
ATOM 1845 O O . THR A 1 230 ? -24.880 -6.785 13.880 1.00 82.00 230 THR A O 1
ATOM 1848 N N . ASP A 1 231 ? -23.379 -5.119 13.660 1.00 76.19 231 ASP A N 1
ATOM 1849 C CA . ASP A 1 231 ? -24.239 -4.249 12.855 1.00 76.19 231 ASP A CA 1
ATOM 1850 C C . ASP A 1 231 ? -24.331 -4.679 11.383 1.00 76.19 231 ASP A C 1
ATOM 1852 O O . ASP A 1 231 ? -25.389 -4.566 10.765 1.00 76.19 231 ASP A O 1
ATOM 1856 N N . LEU A 1 232 ? -23.249 -5.220 10.812 1.00 72.25 232 LEU A N 1
ATOM 1857 C CA . LEU A 1 232 ? -23.189 -5.584 9.390 1.00 72.25 232 LEU A CA 1
ATOM 1858 C C . LEU A 1 232 ? -23.529 -7.058 9.115 1.00 72.25 232 LEU A C 1
ATOM 1860 O O . LEU A 1 232 ? -23.539 -7.467 7.954 1.00 72.25 232 LEU A O 1
ATOM 1864 N N . LYS A 1 233 ? -23.807 -7.870 10.150 1.00 64.94 233 LYS A N 1
ATOM 1865 C CA . LYS A 1 233 ? -24.016 -9.333 10.044 1.00 64.94 233 LYS A CA 1
ATOM 1866 C C . LYS A 1 233 ? -22.928 -10.039 9.216 1.00 64.94 233 LYS A C 1
ATOM 1868 O O . LYS A 1 233 ? -23.211 -11.021 8.527 1.00 64.94 233 LYS A O 1
ATOM 1873 N N . ILE A 1 234 ? -21.696 -9.533 9.259 1.00 55.12 234 ILE A N 1
ATOM 1874 C CA . ILE A 1 234 ? -20.557 -10.118 8.545 1.00 55.12 234 ILE A CA 1
ATOM 1875 C C . ILE A 1 234 ? -20.246 -11.456 9.228 1.00 55.12 234 ILE A C 1
ATOM 1877 O O . ILE A 1 234 ? -19.853 -11.470 10.395 1.00 55.12 234 ILE A O 1
ATOM 1881 N N . ARG A 1 235 ? -20.500 -12.566 8.528 1.00 42.16 235 ARG A N 1
ATOM 1882 C CA . ARG A 1 235 ? -20.056 -13.913 8.917 1.00 42.16 235 ARG A CA 1
ATOM 1883 C C . ARG A 1 235 ? -18.680 -14.198 8.345 1.00 42.16 235 ARG A C 1
ATOM 1885 O O . ARG A 1 235 ? -18.462 -13.821 7.173 1.00 42.16 235 ARG A O 1
#

Foldseek 3Di:
DDDDDDDDDDDDDDDDDDDDDDDDPPPPPPDPPPPPCDLVNLLVVLLPAALVVLVVQLPPDPSSVVSSVVNQQPDFKDKDKFWDAPPPPDPRPLVCLVRHNAQFQEKEKEWAPPPDPCVCVSCCVSHPPRYHYHYDHDQWDQDPNDTGGDPHTGMMMMMGGHDHPPDDDDDDDDPDDDPVVLVVVLVVVLVVVVCVVPVDPDPDDDDDDDQDDDPVCVVSSVVSVVSCCVRVVDD

InterPro domains:
  IPR001810 F-box domain [PF12937] (40-71)
  IPR036047 F-box-like domain superfamily [SSF81383] (32-78)

Secondary structure (DSSP, 8-state):
-------------------------------S------HHHHHHHHTTS-HHHHHHHTTT-HHHHHHHHHHHHH---EEEEEEE-S-TTS---THHHHT-SS-EEEEEEEEETTS-TTHHHHHGGGS-TT-EEEEEEESEEEETTEEEESSS-EEEEEEEEE--TTPPP------S--HHHHHHHHHHHHHHHHHHHHHS-SS-----------GGGHHHHHHHHHHHHHHH---